Protein AF-A0A654IFF2-F1 (afdb_monomer)

pLDDT: mean 86.9, std 8.27, range [53.38, 98.0]

Solvent-accessible surface area (backbone atoms only — not comparable to full-atom values): 15149 Å² total; per-residue (Å²): 130,75,48,79,64,89,56,64,74,71,48,62,83,48,42,47,85,58,89,52,43,49,35,70,77,60,47,34,43,71,37,67,54,55,21,31,92,84,46,70,22,20,21,71,61,46,57,59,75,74,57,89,76,59,74,78,52,58,59,33,39,41,77,42,79,67,25,43,16,47,23,34,67,80,4,33,46,34,40,31,33,39,38,37,67,26,95,75,33,82,66,89,66,81,72,45,76,48,78,46,80,45,73,84,48,82,46,65,39,71,91,47,50,85,73,30,57,44,49,74,47,50,49,37,74,40,49,51,51,44,63,66,32,69,66,50,47,49,52,34,51,77,69,70,46,52,79,84,76,55,61,72,44,81,69,47,77,47,71,26,74,66,67,55,20,50,47,48,43,37,44,28,35,35,40,39,42,23,91,86,78,49,47,34,40,32,80,50,64,28,19,51,36,80,38,96,90,49,91,50,34,14,41,36,8,25,53,90,36,19,21,77,58,98,46,44,31,54,58,55,40,87,24,35,41,77,30,28,36,31,34,48,87,54,27,43,33,46,34,30,34,40,44,44,41,39,32,24,33,57,75,29,78,73,81,64,94,60,67,84,44,78,48,72,39,70,42,83,44,70,32,57,28,77,62,79,132

Mean predicted aligned error: 6.39 Å

Foldseek 3Di:
DADQAPDPPLCPVFFAPDPQECDQVCQQCDNVQFWPPPDHGNHDVVVVVPDDDDPVCVQFKDKHFQWWWDDLAQAKIKTKMWIATDPPHPPHDDIDIDMDMDHDHHHQDQPDNVQHQKDKAQEQVLVVVLCPDPVNVVVCVVVVHDLVPDAKDFWDWDDLPPDVLVSCQQRMWMQGHNPPPRGGDRPFIEGLDHDPVDPHRHQLGTPQSFHPPPATWHFGSVQKARWTWIAHPQKIKTKIKGWTKGFTGDIDSVSDDDGPDIDTRIDIYMYMYGHDD

Nearest PDB structures (foldseek):
  6bpz-assembly1_A  TM=3.422E-01  e=6.546E+00  Mus musculus
  4wrn-assembly1_B  TM=1.336E-01  e=4.112E+00  Escherichia coli O157:H7

InterPro domains:
  IPR019992 Mycoides cluster lipoprotein, LppA/p72 [TIGR03490] (1-274)

Sequence (277 aa):
MLLYADNMNSYKNIQETQKGAVNFDDLINKNTALFNNQFVGFGVGTKELLFNFNEEHKKLYNYKIVNAGFDDINGKLNLKVEITNSEDNKEKEPNITKEFSFEGFRKVNLENPNKNPFYVSLLPSDLKKIINDKGIQKNLKELHIDINKERELLEFGIDSSGIWGDQILKNLTISLTDNDHHIYDSKETLTFRKSKSNDYRFILGLKSNMSLYPFNTMINNNSIDNILLSIKDKKFTLEFELNIPVFATALSDLTSFTSYNTKILKLKIISTTPIEQ

Radius of gyration: 22.63 Å; Cα contacts (8 Å, |Δi|>4): 579; chains: 1; bounding box: 56×34×72 Å

Organism: NCBI:txid1179777

Secondary structure (DSSP, 8-state):
-----TTGGGGTTTB--STTB--HHHHHS--TTTB-TT---TTHHHHHHH----HHHHHHEEEEEEEEEEETTTTEEEEEEEEEE-TT--S-PPPEEEEEEEE------SS-GGGSSEEEE--HHHHHHHHTSHHHHHHHHHTT--TTT-SEEEEEEE-STTHHHHHHHHH-EEEEB-TTT--BB-SS-EESS--SS---EES--BGGGEE-SSS-EE--GGGEEEEEEEEETTEEEEEEEEEEEEEEE-SB-SSS--EEEEEEEEEEEEEEEE---

Structure (mmCIF, N/CA/C/O backbone):
data_AF-A0A654IFF2-F1
#
_entry.id   AF-A0A654IFF2-F1
#
loop_
_atom_site.group_PDB
_atom_site.id
_atom_site.type_symbol
_atom_site.label_atom_id
_atom_site.label_alt_id
_atom_site.label_comp_id
_atom_site.label_asym_id
_atom_site.label_entity_id
_atom_site.label_seq_id
_atom_site.pdbx_PDB_ins_code
_atom_site.Cartn_x
_atom_site.Cartn_y
_atom_site.Cartn_z
_atom_site.occupancy
_atom_site.B_iso_or_equiv
_atom_site.auth_seq_id
_atom_site.auth_comp_id
_atom_site.auth_asym_id
_atom_site.auth_atom_id
_atom_site.pdbx_PDB_model_num
ATOM 1 N N . MET A 1 1 ? 7.877 -4.076 -10.152 1.00 62.50 1 MET A N 1
ATOM 2 C CA . MET A 1 1 ? 8.035 -2.660 -10.540 1.00 62.50 1 MET A CA 1
ATOM 3 C C . MET A 1 1 ? 9.455 -2.442 -11.056 1.00 62.50 1 MET A C 1
ATOM 5 O O . MET A 1 1 ? 10.315 -3.216 -10.687 1.00 62.50 1 MET A O 1
ATOM 9 N N . LEU A 1 2 ? 9.722 -1.457 -11.912 1.00 59.16 2 LEU A N 1
ATOM 10 C CA . LEU A 1 2 ? 11.082 -0.997 -12.223 1.00 59.16 2 LEU A CA 1
ATOM 11 C C . LEU A 1 2 ? 11.132 0.472 -11.818 1.00 59.16 2 LEU A C 1
ATOM 13 O O . LEU A 1 2 ? 10.271 1.241 -12.245 1.00 59.16 2 LEU A O 1
ATOM 17 N N . LEU A 1 3 ? 12.086 0.852 -10.976 1.00 62.72 3 LEU A N 1
ATOM 18 C CA . LEU A 1 3 ? 12.255 2.244 -10.603 1.00 62.72 3 LEU A CA 1
ATOM 19 C C . LEU A 1 3 ? 13.192 2.889 -11.606 1.00 62.72 3 LEU A C 1
ATOM 21 O O . LEU A 1 3 ? 14.296 2.417 -11.863 1.00 62.72 3 LEU A O 1
ATOM 25 N N . TYR A 1 4 ? 12.708 3.973 -12.194 1.00 62.00 4 TYR A N 1
ATOM 26 C CA . TYR A 1 4 ? 13.466 4.830 -13.084 1.00 62.00 4 TYR A CA 1
ATOM 27 C C . TYR A 1 4 ? 14.744 5.297 -12.373 1.00 62.00 4 TYR A C 1
ATOM 29 O O . TYR A 1 4 ? 14.719 6.203 -11.546 1.00 62.00 4 TYR A O 1
ATOM 37 N N . ALA A 1 5 ? 15.868 4.640 -12.640 1.00 55.38 5 ALA A N 1
ATOM 38 C CA . ALA A 1 5 ? 17.098 4.861 -11.882 1.00 55.38 5 ALA A CA 1
ATOM 39 C C . ALA A 1 5 ? 17.979 5.979 -12.467 1.00 55.38 5 ALA A C 1
ATOM 41 O O . ALA A 1 5 ? 18.938 6.394 -11.822 1.00 55.38 5 ALA A O 1
ATOM 42 N N . ASP A 1 6 ? 17.654 6.502 -13.657 1.00 56.53 6 ASP A N 1
ATOM 43 C CA . ASP A 1 6 ? 18.585 7.348 -14.415 1.00 56.53 6 ASP A CA 1
ATOM 44 C C . ASP A 1 6 ? 18.626 8.823 -13.920 1.00 56.53 6 ASP A C 1
ATOM 46 O O . ASP A 1 6 ? 19.556 9.553 -14.256 1.00 56.53 6 ASP A O 1
ATOM 50 N N . ASN A 1 7 ? 17.677 9.288 -13.086 1.00 67.94 7 ASN A N 1
ATOM 51 C CA . ASN A 1 7 ? 17.787 10.573 -12.361 1.00 67.94 7 ASN A CA 1
ATOM 52 C C . ASN A 1 7 ? 17.055 10.547 -11.006 1.00 67.94 7 ASN A C 1
ATOM 54 O O . ASN A 1 7 ? 15.945 11.049 -10.881 1.00 67.94 7 ASN A O 1
ATOM 58 N N . MET A 1 8 ? 17.682 10.014 -9.957 1.00 69.56 8 MET A N 1
ATOM 59 C CA . MET A 1 8 ? 17.051 9.909 -8.626 1.00 69.56 8 MET A CA 1
ATOM 60 C C . MET A 1 8 ? 16.659 11.266 -8.014 1.00 69.56 8 MET A C 1
ATOM 62 O O . MET A 1 8 ? 15.739 11.349 -7.199 1.00 69.56 8 MET A O 1
ATOM 66 N N . ASN A 1 9 ? 17.322 12.357 -8.414 1.00 77.44 9 ASN A N 1
ATOM 67 C CA . ASN A 1 9 ? 17.023 13.685 -7.881 1.00 77.44 9 ASN A CA 1
ATOM 68 C C . ASN A 1 9 ? 15.631 14.189 -8.283 1.00 77.44 9 ASN A C 1
ATOM 70 O O . ASN A 1 9 ? 15.070 15.000 -7.545 1.00 77.44 9 ASN A O 1
ATOM 74 N N . SER A 1 10 ? 15.051 13.709 -9.392 1.00 76.50 10 SER A N 1
ATOM 75 C CA . SER A 1 10 ? 13.703 14.125 -9.805 1.00 76.50 10 SER A CA 1
ATOM 76 C C . SER A 1 10 ? 12.621 13.663 -8.826 1.00 76.50 10 SER A C 1
ATOM 78 O O . SER A 1 10 ? 11.594 14.327 -8.697 1.00 76.50 10 SER A O 1
ATOM 80 N N . TYR A 1 11 ? 12.862 12.582 -8.076 1.00 79.75 11 TYR A N 1
ATOM 81 C CA . TYR A 1 11 ? 11.875 12.014 -7.155 1.00 79.75 11 TYR A CA 1
ATOM 82 C C . TYR A 1 11 ? 11.869 12.646 -5.771 1.00 79.75 11 TYR A C 1
ATOM 84 O O . TYR A 1 11 ? 10.869 12.554 -5.062 1.00 79.75 11 TYR A O 1
ATOM 92 N N . LYS A 1 12 ? 12.934 13.354 -5.381 1.00 84.12 12 LYS A N 1
ATOM 93 C CA . LYS A 1 12 ? 13.052 13.946 -4.037 1.00 84.12 12 LYS A CA 1
ATOM 94 C C . LYS A 1 12 ? 11.853 14.816 -3.659 1.00 84.12 12 LYS A C 1
ATOM 96 O O . LYS A 1 12 ? 11.422 14.803 -2.511 1.00 84.12 12 LYS A O 1
ATOM 101 N N . ASN A 1 13 ? 11.279 15.519 -4.634 1.00 84.81 13 ASN A N 1
ATOM 102 C CA . ASN A 1 13 ? 10.149 16.417 -4.415 1.00 84.81 13 ASN A CA 1
ATOM 103 C C . ASN A 1 13 ? 8.808 15.702 -4.216 1.00 84.81 13 ASN A C 1
ATOM 105 O O . ASN A 1 13 ? 7.870 16.345 -3.746 1.00 84.81 13 ASN A O 1
ATOM 109 N N . ILE A 1 14 ? 8.699 14.416 -4.551 1.00 85.62 14 ILE A N 1
ATOM 110 C CA . ILE A 1 14 ? 7.471 13.623 -4.387 1.00 85.62 14 ILE A CA 1
ATOM 111 C C . ILE A 1 14 ? 7.577 12.585 -3.265 1.00 85.62 14 ILE A C 1
ATOM 113 O O . ILE A 1 14 ? 6.570 11.981 -2.910 1.00 85.62 14 ILE A O 1
ATOM 117 N N . GLN A 1 15 ? 8.764 12.381 -2.690 1.00 87.94 15 GLN A N 1
ATOM 118 C CA . GLN A 1 15 ? 8.948 11.495 -1.541 1.00 87.94 15 GLN A CA 1
ATOM 119 C C . GLN A 1 15 ? 8.394 12.113 -0.257 1.00 87.94 15 GLN A C 1
ATOM 121 O O . GLN A 1 15 ? 8.403 13.335 -0.069 1.00 87.94 15 GLN A O 1
ATOM 126 N N . GLU A 1 16 ? 7.950 11.246 0.647 1.00 87.25 16 GLU A N 1
ATOM 127 C CA . GLU A 1 16 ? 7.668 11.620 2.023 1.00 87.25 16 GLU A CA 1
ATOM 128 C C . GLU A 1 16 ? 8.980 11.975 2.740 1.00 87.25 16 GLU A C 1
ATOM 130 O O . GLU A 1 16 ? 10.012 11.320 2.586 1.00 87.25 16 GLU A O 1
ATOM 135 N N . THR A 1 17 ? 8.937 13.050 3.520 1.00 83.12 17 THR A N 1
ATOM 136 C CA . THR A 1 17 ? 10.108 13.600 4.222 1.00 83.12 17 THR A CA 1
ATOM 137 C C . THR A 1 17 ? 10.294 12.989 5.607 1.00 83.12 17 THR A C 1
ATOM 139 O O . THR A 1 17 ? 11.363 13.093 6.214 1.00 83.12 17 THR A O 1
ATOM 142 N N . GLN A 1 18 ? 9.252 12.348 6.136 1.00 82.75 18 GLN A N 1
ATOM 143 C CA . GLN A 1 18 ? 9.298 11.718 7.442 1.00 82.75 18 GLN A CA 1
ATOM 144 C C . GLN A 1 18 ? 10.213 10.486 7.437 1.00 82.75 18 GLN A C 1
ATOM 146 O O . GLN A 1 18 ? 10.055 9.560 6.645 1.00 82.75 18 GLN A O 1
ATOM 151 N N . LYS A 1 19 ? 11.129 10.429 8.413 1.00 83.62 19 LYS A N 1
ATOM 152 C CA . LYS A 1 19 ? 11.976 9.252 8.655 1.00 83.62 19 LYS A CA 1
ATOM 153 C C . LYS A 1 19 ? 11.118 8.001 8.888 1.00 83.62 19 LYS A C 1
ATOM 155 O O . LYS A 1 19 ? 10.177 8.067 9.689 1.00 83.62 19 LYS A O 1
ATOM 160 N N . GLY A 1 20 ? 11.507 6.894 8.251 1.00 84.62 20 GLY A N 1
ATOM 161 C CA . GLY A 1 20 ? 10.844 5.587 8.336 1.00 84.62 20 GLY A CA 1
ATOM 162 C C . GLY A 1 20 ? 9.926 5.261 7.152 1.00 84.62 20 GLY A C 1
ATOM 163 O O . GLY A 1 20 ? 9.379 4.163 7.116 1.00 84.62 20 GLY A O 1
ATOM 164 N N . ALA A 1 21 ? 9.766 6.183 6.197 1.00 88.62 21 ALA A N 1
ATOM 165 C CA . ALA A 1 21 ? 9.048 5.950 4.946 1.00 88.62 21 ALA A CA 1
ATOM 166 C C . ALA A 1 21 ? 9.773 4.919 4.076 1.00 88.62 21 ALA A C 1
ATOM 168 O O . ALA A 1 21 ? 10.975 5.058 3.882 1.00 88.62 21 ALA A O 1
ATOM 169 N N . VAL A 1 22 ? 9.052 3.955 3.504 1.00 87.62 22 VAL A N 1
ATOM 170 C CA . VAL A 1 22 ? 9.549 3.141 2.384 1.00 87.62 22 VAL A CA 1
ATOM 171 C C . VAL A 1 22 ? 9.405 3.958 1.097 1.00 87.62 22 VAL A C 1
ATOM 173 O O . VAL A 1 22 ? 8.297 4.114 0.583 1.00 87.62 22 VAL A O 1
ATOM 176 N N . ASN A 1 23 ? 10.506 4.520 0.599 1.00 84.69 23 ASN A N 1
ATO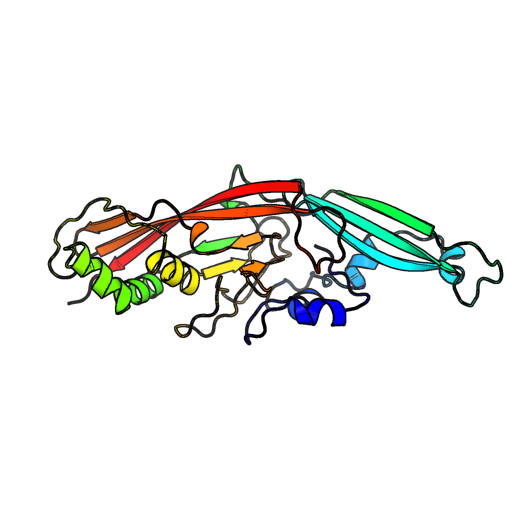M 177 C CA . ASN A 1 23 ? 10.524 5.431 -0.555 1.00 84.69 23 ASN A CA 1
ATOM 178 C C . ASN A 1 23 ? 11.317 4.857 -1.754 1.00 84.69 23 ASN A C 1
ATOM 180 O O . ASN A 1 23 ? 11.618 3.665 -1.785 1.00 84.69 23 ASN A O 1
ATOM 184 N N . PHE A 1 24 ? 11.644 5.671 -2.768 1.00 82.00 24 PHE A N 1
ATOM 185 C CA . PHE A 1 24 ? 12.401 5.183 -3.929 1.00 82.00 24 PHE A CA 1
ATOM 186 C C . PHE A 1 24 ? 13.792 4.674 -3.531 1.00 82.00 24 PHE A C 1
ATOM 188 O O . PHE A 1 24 ? 14.210 3.631 -4.032 1.00 82.00 24 PHE A O 1
ATOM 195 N N . ASP A 1 25 ? 14.484 5.349 -2.610 1.00 80.06 25 ASP A N 1
ATOM 196 C CA . ASP A 1 25 ? 15.829 4.956 -2.165 1.00 80.06 25 ASP A CA 1
ATOM 197 C C . ASP A 1 25 ? 15.826 3.554 -1.525 1.00 80.06 25 ASP A C 1
ATOM 199 O O . ASP A 1 25 ? 16.726 2.745 -1.770 1.00 80.06 25 ASP A O 1
ATOM 203 N N . ASP A 1 26 ? 14.770 3.236 -0.770 1.00 80.88 26 ASP A N 1
ATOM 204 C CA . ASP A 1 26 ? 14.559 1.919 -0.157 1.00 80.88 26 ASP A CA 1
ATOM 205 C C . ASP A 1 26 ? 14.265 0.797 -1.156 1.00 80.88 26 ASP A C 1
ATOM 207 O O . ASP A 1 26 ? 14.450 -0.376 -0.828 1.00 80.88 26 ASP A O 1
ATOM 211 N N . LEU A 1 27 ? 13.765 1.142 -2.340 1.00 81.38 27 LEU A N 1
ATOM 212 C CA . LEU A 1 27 ? 13.256 0.204 -3.337 1.00 81.38 27 LEU A CA 1
ATOM 213 C C . LEU A 1 27 ? 14.235 0.002 -4.511 1.00 81.38 27 LEU A C 1
ATOM 215 O O . LEU A 1 27 ? 14.213 -1.042 -5.167 1.00 81.38 27 LEU A O 1
ATOM 219 N N . ILE A 1 28 ? 15.103 0.983 -4.789 1.00 78.38 28 ILE A N 1
ATOM 220 C CA . ILE A 1 28 ? 16.102 0.918 -5.870 1.00 78.38 28 ILE A CA 1
ATOM 221 C C . ILE A 1 28 ? 17.157 -0.154 -5.580 1.00 78.38 28 ILE A C 1
ATOM 223 O O . ILE A 1 28 ? 17.541 -0.903 -6.482 1.00 78.38 28 ILE A O 1
AT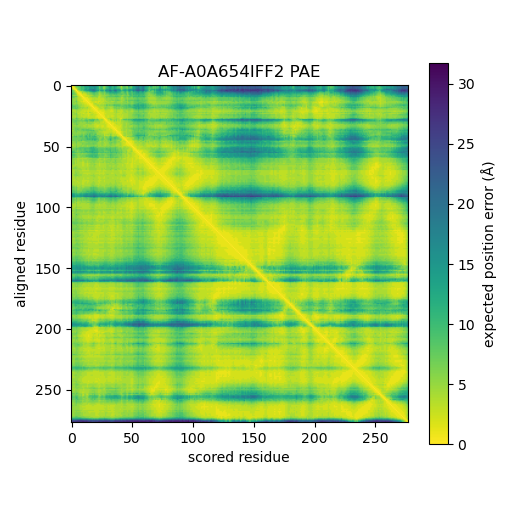OM 227 N N . ASN A 1 29 ? 17.612 -0.233 -4.328 1.00 72.44 29 ASN A N 1
ATOM 228 C CA . ASN A 1 29 ? 18.694 -1.118 -3.908 1.00 72.44 29 ASN A CA 1
ATOM 229 C C . ASN A 1 29 ? 18.173 -2.430 -3.308 1.00 72.44 29 ASN A C 1
ATOM 231 O O . ASN A 1 29 ? 16.993 -2.584 -2.989 1.00 72.44 29 ASN A O 1
ATOM 235 N N . LYS A 1 30 ? 19.082 -3.391 -3.115 1.00 77.06 30 LYS A N 1
ATOM 236 C CA . LYS A 1 30 ? 18.788 -4.655 -2.435 1.00 77.06 30 LYS A CA 1
ATOM 237 C C . LYS A 1 30 ? 18.474 -4.407 -0.955 1.00 77.06 30 LYS A C 1
ATOM 239 O O . LYS A 1 30 ? 19.372 -4.359 -0.119 1.00 77.06 30 LYS A O 1
ATOM 244 N N . ASN A 1 31 ? 17.193 -4.245 -0.639 1.00 80.88 31 ASN A N 1
ATOM 245 C CA . ASN A 1 31 ? 16.716 -4.007 0.718 1.00 80.88 31 ASN A CA 1
ATOM 246 C C . ASN A 1 31 ? 16.303 -5.320 1.393 1.00 80.88 31 ASN A C 1
ATOM 248 O O . ASN A 1 31 ? 15.158 -5.754 1.293 1.00 80.88 31 ASN A O 1
ATOM 252 N N . THR A 1 32 ? 17.237 -5.953 2.104 1.00 83.56 32 THR A N 1
ATOM 253 C CA . THR A 1 32 ? 17.020 -7.263 2.749 1.00 83.56 32 THR A CA 1
ATOM 254 C C . THR A 1 32 ? 16.070 -7.231 3.952 1.00 83.56 32 THR A C 1
ATOM 256 O O . THR A 1 32 ? 15.835 -8.268 4.572 1.00 83.56 32 THR A O 1
ATOM 259 N N . ALA A 1 33 ? 15.578 -6.049 4.338 1.00 85.25 33 ALA A N 1
ATOM 260 C CA . ALA A 1 33 ? 14.522 -5.907 5.338 1.00 85.25 33 ALA A CA 1
ATOM 261 C C . ALA A 1 33 ? 13.118 -6.050 4.720 1.00 85.25 33 ALA A C 1
ATOM 263 O O . ALA A 1 33 ? 12.179 -6.477 5.393 1.00 85.25 33 ALA A O 1
ATOM 264 N N . LEU A 1 34 ? 12.977 -5.719 3.431 1.00 83.38 34 LEU A N 1
ATOM 265 C CA . LEU A 1 34 ? 11.713 -5.767 2.686 1.00 83.38 34 LEU A CA 1
ATOM 266 C C . LEU A 1 34 ? 11.631 -6.955 1.719 1.00 83.38 34 LEU A C 1
ATOM 268 O O . LEU A 1 34 ? 10.536 -7.426 1.415 1.00 83.38 34 LEU A O 1
ATOM 272 N N . PHE A 1 35 ? 12.780 -7.429 1.239 1.00 85.12 35 PHE A N 1
ATOM 273 C CA . PHE A 1 35 ? 12.884 -8.458 0.214 1.00 85.12 35 PHE A CA 1
ATOM 274 C C . PHE A 1 35 ? 13.823 -9.582 0.635 1.00 85.12 35 PHE A C 1
ATOM 276 O O . PHE A 1 35 ? 14.748 -9.390 1.431 1.00 85.12 35 PHE A O 1
ATOM 283 N N . ASN A 1 36 ? 13.628 -10.747 0.026 1.00 84.12 36 ASN A N 1
ATOM 284 C CA . ASN A 1 36 ? 14.536 -11.866 0.202 1.00 84.12 36 ASN A CA 1
ATOM 285 C C . ASN A 1 36 ? 15.920 -11.593 -0.439 1.00 84.12 36 ASN A C 1
ATOM 287 O O . ASN A 1 36 ? 16.149 -10.617 -1.159 1.00 84.12 36 ASN A O 1
ATOM 291 N N . ASN A 1 37 ? 16.868 -12.510 -0.234 1.00 83.19 37 ASN A N 1
ATOM 292 C CA . ASN A 1 37 ? 18.223 -12.378 -0.780 1.00 83.19 37 ASN A CA 1
ATOM 293 C C . ASN A 1 37 ? 18.324 -12.566 -2.307 1.00 83.19 37 ASN A C 1
ATOM 295 O O . ASN A 1 37 ? 19.388 -12.287 -2.864 1.00 83.19 37 ASN A O 1
ATOM 299 N N . GLN A 1 38 ? 17.276 -13.047 -2.975 1.00 79.94 38 GLN A N 1
ATOM 300 C CA . GLN A 1 38 ? 17.230 -13.227 -4.430 1.00 79.94 38 GLN A CA 1
ATOM 301 C C . GLN A 1 38 ? 16.767 -11.958 -5.156 1.00 79.94 38 GLN A C 1
ATOM 303 O O . GLN A 1 38 ? 16.984 -11.832 -6.358 1.00 79.94 38 GLN A O 1
ATOM 308 N N . PHE A 1 39 ? 16.174 -10.999 -4.442 1.00 80.00 39 PHE A N 1
ATOM 309 C CA . PHE A 1 39 ? 15.804 -9.714 -5.016 1.00 80.00 39 PHE A CA 1
ATOM 310 C C . PHE A 1 39 ? 17.041 -8.930 -5.476 1.00 80.00 39 PHE A C 1
ATOM 312 O O . PHE A 1 39 ? 17.978 -8.692 -4.708 1.00 80.00 39 PHE A O 1
ATOM 319 N N . VAL A 1 40 ? 17.027 -8.519 -6.746 1.00 76.06 40 VAL A N 1
ATOM 320 C CA . VAL A 1 40 ? 18.141 -7.825 -7.416 1.00 76.06 40 VAL A CA 1
ATOM 321 C C . VAL A 1 40 ? 18.038 -6.294 -7.364 1.00 76.06 40 VAL A C 1
ATOM 323 O O . VAL A 1 40 ? 18.941 -5.612 -7.841 1.00 76.06 40 VAL A O 1
ATOM 326 N N . GLY A 1 41 ? 16.983 -5.740 -6.752 1.00 75.94 41 GLY A N 1
ATOM 327 C CA . GLY A 1 41 ? 16.735 -4.293 -6.712 1.00 75.94 41 GLY A CA 1
ATOM 328 C C . GLY A 1 41 ? 15.997 -3.784 -7.952 1.00 75.94 41 GLY A C 1
ATOM 329 O O . GLY A 1 41 ? 16.195 -4.292 -9.055 1.00 75.94 41 GLY A O 1
ATOM 330 N N . PHE A 1 42 ? 15.168 -2.747 -7.804 1.00 74.00 42 PHE A N 1
ATOM 331 C CA . PHE A 1 42 ? 14.411 -2.165 -8.923 1.00 74.00 42 PHE A CA 1
ATOM 332 C C . PHE A 1 42 ? 15.219 -1.183 -9.798 1.00 74.00 42 PHE A C 1
ATOM 334 O O . PHE A 1 42 ? 14.625 -0.499 -10.626 1.00 74.00 42 PHE A O 1
ATOM 341 N N . GLY A 1 43 ? 16.545 -1.103 -9.620 1.00 73.12 43 GLY A N 1
ATOM 342 C CA . GLY A 1 43 ? 17.460 -0.246 -10.386 1.00 73.12 43 GLY A CA 1
ATOM 343 C C . GLY A 1 43 ? 18.108 -0.920 -11.608 1.00 73.12 43 GLY A C 1
ATOM 344 O O . GLY A 1 43 ? 17.447 -1.610 -12.384 1.00 73.12 43 GLY A O 1
ATOM 345 N N . VAL A 1 44 ? 19.423 -0.719 -11.782 1.00 70.00 44 VAL A N 1
ATOM 346 C CA . VAL A 1 44 ? 20.196 -1.160 -12.968 1.00 70.00 44 VAL A CA 1
ATOM 347 C C . VAL A 1 44 ? 20.067 -2.665 -13.229 1.00 70.00 44 VAL A C 1
ATOM 349 O O . VAL A 1 44 ? 19.839 -3.064 -14.366 1.00 70.00 44 VAL A O 1
ATOM 352 N N . GLY A 1 45 ? 20.109 -3.493 -12.180 1.00 68.69 45 GLY A N 1
ATOM 353 C CA . GLY A 1 45 ? 20.008 -4.948 -12.324 1.00 68.69 45 GLY A CA 1
ATOM 354 C C . GLY A 1 45 ? 18.694 -5.414 -12.959 1.00 68.69 45 GLY A C 1
ATOM 355 O O . GLY A 1 45 ? 18.708 -6.298 -13.805 1.00 68.69 45 GLY A O 1
ATOM 356 N N . THR A 1 46 ? 17.557 -4.791 -12.626 1.00 74.12 46 THR A N 1
ATOM 357 C CA . THR A 1 46 ? 16.276 -5.135 -13.274 1.00 74.12 46 THR A CA 1
ATOM 358 C C . THR A 1 46 ? 16.198 -4.578 -14.701 1.00 74.12 46 THR A C 1
ATOM 360 O O . THR A 1 46 ? 15.621 -5.227 -15.568 1.00 74.12 46 THR A O 1
ATOM 363 N N . LYS A 1 47 ? 16.806 -3.414 -14.983 1.00 77.25 47 LYS A N 1
ATOM 364 C CA . LYS A 1 47 ? 16.864 -2.828 -16.340 1.00 77.25 47 LYS A CA 1
ATOM 365 C C . LYS A 1 47 ? 17.565 -3.767 -17.330 1.00 77.25 47 LYS A C 1
ATOM 367 O O . LYS A 1 47 ? 17.074 -3.938 -18.442 1.00 77.25 47 LYS A O 1
ATOM 372 N N . GLU A 1 48 ? 18.656 -4.409 -16.917 1.00 76.50 48 GLU A N 1
ATOM 373 C CA . GLU A 1 48 ? 19.408 -5.354 -17.758 1.00 76.50 48 GLU A CA 1
ATOM 374 C C . GLU A 1 48 ? 18.630 -6.639 -18.084 1.00 76.50 48 GLU A C 1
ATOM 376 O O . GLU A 1 48 ? 18.858 -7.234 -19.130 1.00 76.50 48 GLU A O 1
ATOM 381 N N . LEU A 1 49 ? 17.666 -7.040 -17.247 1.00 80.19 49 LEU A N 1
ATOM 382 C CA . LEU A 1 49 ? 16.834 -8.226 -17.494 1.00 80.19 49 LEU A CA 1
ATOM 383 C C . LEU A 1 49 ? 15.752 -8.008 -18.563 1.00 80.19 49 LEU A C 1
ATOM 385 O O . LEU A 1 49 ? 15.168 -8.977 -19.044 1.00 80.19 49 LEU A O 1
ATOM 389 N N . LEU A 1 50 ? 15.445 -6.756 -18.916 1.00 84.00 50 LEU A N 1
ATOM 390 C CA . LEU A 1 50 ? 14.337 -6.424 -19.819 1.00 84.00 50 LEU A CA 1
ATOM 391 C C . LEU A 1 50 ? 14.750 -6.333 -21.289 1.00 84.00 50 LEU A C 1
ATOM 393 O O . LEU A 1 50 ? 13.898 -6.438 -22.169 1.00 84.00 50 LEU A O 1
ATOM 397 N N . PHE A 1 51 ? 16.033 -6.122 -21.576 1.00 85.25 51 PHE A N 1
ATOM 398 C CA . PHE A 1 51 ? 16.497 -5.823 -22.926 1.00 85.25 51 PHE A CA 1
ATOM 399 C C . PHE A 1 51 ? 17.664 -6.723 -23.323 1.00 85.25 51 PHE A C 1
ATOM 401 O O . PHE A 1 51 ? 18.687 -6.763 -22.647 1.00 85.25 51 PHE A O 1
ATOM 408 N N . ASN A 1 52 ? 17.534 -7.377 -24.478 1.00 84.69 52 ASN A N 1
ATOM 409 C CA . ASN A 1 52 ? 18.645 -8.046 -25.147 1.00 84.69 52 ASN A CA 1
ATOM 410 C C . ASN A 1 52 ? 19.211 -7.117 -26.222 1.00 84.69 52 ASN A C 1
ATOM 412 O O . ASN A 1 52 ? 18.459 -6.578 -27.037 1.00 84.69 52 ASN A O 1
ATOM 416 N N . PHE A 1 53 ? 20.532 -6.957 -26.244 1.00 82.31 53 PHE A N 1
ATOM 417 C CA . PHE A 1 53 ? 21.219 -6.085 -27.192 1.00 82.31 53 PHE A CA 1
ATOM 418 C C . PHE A 1 53 ? 22.106 -6.892 -28.135 1.00 82.31 53 PHE A C 1
ATOM 420 O O . PHE A 1 53 ? 22.694 -7.899 -27.747 1.00 82.31 53 PHE A O 1
ATOM 427 N N . ASN A 1 54 ? 22.240 -6.413 -29.373 1.00 88.38 54 ASN A N 1
ATOM 428 C CA . ASN A 1 54 ? 23.371 -6.800 -30.205 1.00 88.38 54 ASN A CA 1
ATOM 429 C C . ASN A 1 54 ? 24.625 -6.109 -29.641 1.00 88.38 54 ASN A C 1
ATOM 431 O O . ASN A 1 54 ? 24.658 -4.881 -29.539 1.00 88.38 54 ASN A O 1
ATOM 435 N N . GLU A 1 55 ? 25.639 -6.892 -29.273 1.00 85.25 55 GLU A N 1
ATOM 436 C CA . GLU A 1 55 ? 26.871 -6.396 -28.646 1.00 85.25 55 GLU A CA 1
ATOM 437 C C . GLU A 1 55 ? 27.638 -5.388 -29.518 1.00 85.25 55 GLU A C 1
ATOM 439 O O . GLU A 1 55 ? 28.275 -4.481 -28.982 1.00 85.25 55 GLU A O 1
ATOM 444 N N . GLU A 1 56 ? 27.537 -5.472 -30.849 1.00 86.56 56 GLU A N 1
ATOM 445 C CA . GLU A 1 56 ? 28.145 -4.480 -31.747 1.00 86.56 56 GLU A CA 1
ATOM 446 C C . GLU A 1 56 ? 27.459 -3.112 -31.618 1.00 86.56 56 GLU A C 1
ATOM 448 O O . GLU A 1 56 ? 28.121 -2.077 -31.546 1.00 86.56 56 GLU A O 1
ATOM 453 N N . HIS A 1 57 ? 26.130 -3.099 -31.495 1.00 87.62 57 HIS A N 1
ATOM 454 C CA . HIS A 1 57 ? 25.343 -1.871 -31.348 1.00 87.62 57 HIS A CA 1
ATOM 455 C C . HIS A 1 57 ? 25.440 -1.266 -29.946 1.00 87.62 57 HIS A C 1
ATOM 457 O O . HIS A 1 57 ? 25.285 -0.057 -29.789 1.00 87.62 57 HIS A O 1
ATOM 463 N N . LYS A 1 58 ? 25.743 -2.075 -28.927 1.00 85.12 58 LYS A N 1
ATOM 464 C CA . LYS A 1 58 ? 25.892 -1.615 -27.539 1.00 85.12 58 LYS A CA 1
ATOM 465 C C . LYS A 1 58 ? 27.013 -0.584 -27.367 1.00 85.12 58 LYS A C 1
ATOM 467 O O . LYS A 1 58 ? 26.952 0.231 -26.455 1.00 85.12 58 LYS A O 1
ATOM 472 N N . LYS A 1 59 ? 28.022 -0.608 -28.245 1.00 87.75 59 LYS A N 1
ATOM 473 C CA . LYS A 1 59 ? 29.098 0.397 -28.274 1.00 87.75 59 LYS A CA 1
ATOM 474 C C . LYS A 1 59 ? 28.690 1.681 -28.990 1.00 87.75 59 LYS A C 1
ATOM 476 O O . LYS A 1 59 ? 29.210 2.741 -28.671 1.00 87.75 59 LYS A O 1
ATOM 481 N N . LEU A 1 60 ? 27.769 1.593 -29.947 1.00 91.56 60 LEU A N 1
ATOM 482 C CA . LEU A 1 60 ? 27.377 2.707 -30.813 1.00 91.56 60 LEU A CA 1
ATOM 483 C C . LEU A 1 60 ? 26.208 3.526 -30.249 1.00 91.56 60 LEU A C 1
ATOM 485 O O . LEU A 1 60 ? 26.049 4.695 -30.593 1.00 91.56 60 LEU A O 1
ATOM 489 N N . TYR A 1 61 ? 25.395 2.944 -29.368 1.00 91.81 61 TYR A N 1
ATOM 490 C CA . TYR A 1 61 ? 24.188 3.601 -28.876 1.00 91.81 61 TYR A CA 1
ATOM 491 C C . TYR A 1 61 ? 24.077 3.567 -27.359 1.00 91.81 61 TYR A C 1
ATOM 493 O O . TYR A 1 61 ? 24.288 2.542 -26.712 1.00 91.81 61 TYR A O 1
ATOM 501 N N . ASN A 1 62 ? 23.658 4.701 -26.807 1.00 89.44 62 ASN A N 1
ATOM 502 C CA . ASN A 1 62 ? 23.206 4.826 -25.434 1.00 89.44 62 ASN A CA 1
ATOM 503 C C . ASN A 1 62 ? 21.687 4.659 -25.379 1.00 89.44 62 ASN A C 1
ATOM 505 O O . ASN A 1 62 ? 20.974 5.037 -26.310 1.00 89.44 62 ASN A O 1
ATOM 509 N N . TYR A 1 63 ? 21.179 4.139 -24.262 1.00 87.69 63 TYR A N 1
ATOM 510 C CA . TYR A 1 63 ? 19.742 4.062 -24.029 1.00 87.69 63 TYR A CA 1
ATOM 511 C C . TYR A 1 63 ? 19.367 4.488 -22.611 1.00 87.69 63 TYR A C 1
ATOM 513 O O . TYR A 1 63 ? 20.017 4.143 -21.615 1.00 87.69 63 TYR A O 1
ATOM 521 N N . LYS A 1 64 ? 18.267 5.228 -22.525 1.00 86.38 64 LYS A N 1
ATOM 522 C CA . LYS A 1 64 ? 17.744 5.790 -21.286 1.00 86.38 64 LYS A CA 1
ATOM 523 C C . LYS A 1 64 ? 16.250 5.533 -21.212 1.00 86.38 64 LYS A C 1
ATOM 525 O O . LYS A 1 64 ? 15.519 5.824 -22.155 1.00 86.38 64 LYS A O 1
ATOM 530 N N . ILE A 1 65 ? 15.781 5.003 -20.088 1.00 86.25 65 ILE A N 1
ATOM 531 C CA . ILE A 1 65 ? 14.337 4.959 -19.840 1.00 86.25 65 ILE A CA 1
ATOM 532 C C . ILE A 1 65 ? 13.925 6.400 -19.550 1.00 86.25 65 ILE A C 1
ATOM 534 O O . ILE A 1 65 ? 14.549 7.032 -18.706 1.00 86.25 65 ILE A O 1
ATOM 538 N N . VAL A 1 66 ? 12.929 6.927 -20.262 1.00 86.31 66 VAL A N 1
ATOM 539 C CA . VAL A 1 66 ? 12.422 8.306 -20.110 1.00 86.31 66 VAL A CA 1
ATOM 540 C C . VAL A 1 66 ? 11.023 8.353 -19.494 1.00 86.31 66 VAL A C 1
ATOM 542 O O . VAL A 1 66 ? 10.698 9.316 -18.806 1.00 86.31 66 VAL A O 1
ATOM 545 N N . ASN A 1 67 ? 10.224 7.292 -19.646 1.00 87.94 67 ASN A N 1
ATOM 546 C CA . ASN A 1 67 ? 8.940 7.144 -18.960 1.00 87.94 67 ASN A CA 1
ATOM 547 C C . ASN A 1 67 ? 8.662 5.676 -18.614 1.00 87.94 67 ASN A C 1
ATOM 549 O O . ASN A 1 67 ? 9.117 4.768 -19.314 1.00 87.94 67 ASN A O 1
ATOM 553 N N . ALA A 1 68 ? 7.868 5.459 -17.569 1.00 87.50 68 ALA A N 1
ATOM 554 C CA . ALA A 1 68 ? 7.352 4.156 -17.173 1.00 87.50 68 ALA A CA 1
ATOM 555 C C . ALA A 1 68 ? 5.842 4.235 -16.909 1.00 87.50 68 ALA A C 1
ATOM 557 O O . ALA A 1 68 ? 5.328 5.261 -16.465 1.00 87.50 68 ALA A O 1
ATOM 558 N N . GLY A 1 69 ? 5.132 3.151 -17.202 1.00 88.94 69 GLY A N 1
ATOM 559 C CA . GLY A 1 69 ? 3.719 2.970 -16.887 1.00 88.94 69 GLY A CA 1
ATOM 560 C C . GLY A 1 69 ? 3.520 1.605 -16.244 1.00 88.94 69 GLY A C 1
ATOM 561 O O . GLY A 1 69 ? 4.000 0.600 -16.774 1.00 88.94 69 GLY A O 1
ATOM 562 N N . PHE A 1 70 ? 2.835 1.567 -15.106 1.00 88.06 70 PHE A N 1
ATOM 563 C CA . PHE A 1 70 ? 2.601 0.345 -14.341 1.00 88.06 70 PHE A CA 1
ATOM 564 C C . PHE A 1 70 ? 1.145 -0.060 -14.470 1.00 88.06 70 PHE A C 1
ATOM 566 O O . PHE A 1 70 ? 0.264 0.772 -14.281 1.00 88.06 70 PHE A O 1
ATOM 573 N N . ASP A 1 71 ? 0.891 -1.322 -14.780 1.00 91.94 71 ASP A N 1
ATOM 574 C CA . ASP A 1 71 ? -0.443 -1.906 -14.782 1.00 91.94 71 ASP A CA 1
ATOM 575 C C . ASP A 1 71 ? -0.463 -3.075 -13.800 1.00 91.94 71 ASP A C 1
ATOM 577 O O . ASP A 1 71 ? -0.293 -4.236 -14.178 1.00 91.94 71 ASP A O 1
ATOM 581 N N . ASP A 1 72 ? -0.659 -2.756 -12.521 1.00 91.06 72 ASP A N 1
ATOM 582 C CA . ASP A 1 72 ? -0.722 -3.752 -11.447 1.00 91.06 72 ASP A CA 1
ATOM 583 C C . ASP A 1 72 ? -2.048 -4.531 -11.461 1.00 91.06 72 ASP A C 1
ATOM 585 O O . ASP A 1 72 ? -2.203 -5.520 -10.744 1.00 91.06 72 ASP A O 1
ATOM 589 N N . ILE A 1 73 ? -3.009 -4.122 -12.297 1.00 93.12 73 ILE A N 1
ATOM 590 C CA . ILE A 1 73 ? -4.268 -4.840 -12.524 1.00 93.12 73 ILE A CA 1
ATOM 591 C C . ILE A 1 73 ? -4.020 -6.033 -13.452 1.00 93.12 73 ILE A C 1
ATOM 593 O O . ILE A 1 73 ? -4.493 -7.140 -13.187 1.00 93.12 73 ILE A O 1
ATOM 597 N N . ASN A 1 74 ? -3.261 -5.823 -14.529 1.00 93.44 74 ASN A N 1
ATOM 598 C CA . ASN A 1 74 ? -3.012 -6.842 -15.548 1.00 93.44 74 ASN A CA 1
ATOM 599 C C . ASN A 1 74 ? -1.609 -7.461 -15.477 1.00 93.44 74 ASN A C 1
ATOM 601 O O . ASN A 1 74 ? -1.353 -8.441 -16.176 1.00 93.44 74 ASN A O 1
ATOM 605 N N . GLY A 1 75 ? -0.718 -6.938 -14.632 1.00 91.25 75 GLY A N 1
ATOM 606 C CA . GLY A 1 75 ? 0.653 -7.425 -14.485 1.00 91.25 75 GLY A CA 1
ATOM 607 C C . GLY A 1 75 ? 1.551 -7.001 -15.645 1.00 91.25 75 GLY A C 1
ATOM 608 O O . GLY A 1 75 ? 2.315 -7.825 -16.160 1.00 91.25 75 GLY A O 1
ATOM 609 N N . LYS A 1 76 ? 1.442 -5.737 -16.083 1.00 92.69 76 LYS A N 1
ATOM 610 C CA . LYS A 1 76 ? 2.245 -5.192 -17.189 1.00 92.69 76 LYS A CA 1
ATOM 611 C C . LYS A 1 76 ? 3.139 -4.033 -16.759 1.00 92.69 76 LYS A C 1
ATOM 613 O O . LYS A 1 76 ? 2.761 -3.202 -15.933 1.00 92.69 76 LYS A O 1
ATOM 618 N N . LEU A 1 77 ? 4.308 -3.954 -17.387 1.00 90.62 77 LEU A N 1
ATOM 619 C CA . LEU A 1 77 ? 5.234 -2.829 -17.311 1.00 90.62 77 LEU A CA 1
ATOM 620 C C . LEU A 1 77 ? 5.408 -2.247 -18.713 1.00 90.62 77 LEU A C 1
ATOM 622 O O . LEU A 1 77 ? 5.840 -2.944 -19.626 1.00 90.62 77 LEU A O 1
ATOM 626 N N . ASN A 1 78 ? 5.112 -0.963 -18.877 1.00 91.50 78 ASN A N 1
ATOM 627 C CA . ASN A 1 78 ? 5.369 -0.234 -20.113 1.00 91.50 78 ASN A CA 1
ATOM 628 C C . ASN A 1 78 ? 6.557 0.701 -19.907 1.00 91.50 78 ASN A C 1
ATOM 630 O O . ASN A 1 78 ? 6.596 1.427 -18.913 1.00 91.50 78 ASN A O 1
ATOM 634 N N . LEU A 1 79 ? 7.503 0.707 -20.842 1.00 91.19 79 LEU A N 1
ATOM 635 C CA . LEU A 1 79 ? 8.685 1.562 -20.804 1.00 91.19 79 LEU A CA 1
ATOM 636 C C . LEU A 1 79 ? 8.800 2.364 -22.091 1.00 91.19 79 LEU A C 1
ATOM 638 O O . LEU A 1 79 ? 8.669 1.821 -23.185 1.00 91.19 79 LEU A O 1
ATOM 642 N N . LYS A 1 80 ? 9.124 3.645 -21.955 1.00 91.88 80 LYS A N 1
ATOM 643 C CA . LYS A 1 80 ? 9.553 4.495 -23.061 1.00 91.88 80 LYS A CA 1
ATOM 644 C C . LYS A 1 80 ? 11.054 4.688 -22.958 1.00 91.88 80 LYS A C 1
ATOM 646 O O . LYS A 1 80 ? 11.539 5.158 -21.929 1.00 91.88 80 LYS A O 1
ATOM 651 N N . VAL A 1 81 ? 11.776 4.309 -24.002 1.00 91.12 81 VAL A N 1
ATOM 652 C CA . VAL A 1 81 ? 13.238 4.321 -24.050 1.00 91.12 81 VAL A CA 1
ATOM 653 C C . VAL A 1 81 ? 13.690 5.287 -25.131 1.00 91.12 81 VAL A C 1
ATOM 655 O O . VAL A 1 81 ? 13.322 5.144 -26.297 1.00 91.12 81 VAL A O 1
ATOM 658 N N . GLU A 1 82 ? 14.479 6.273 -24.731 1.00 92.19 82 GLU A N 1
ATOM 659 C CA . GL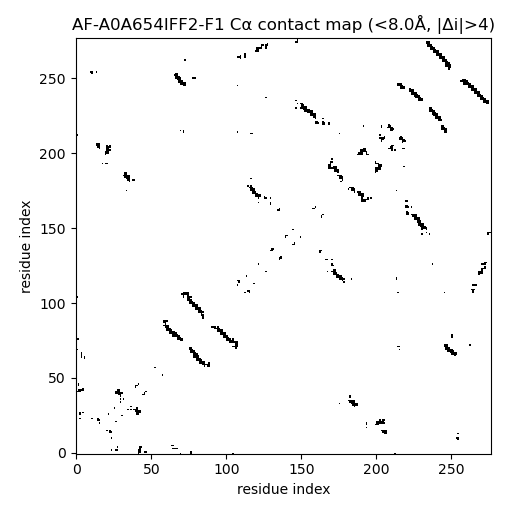U A 1 82 ? 15.237 7.134 -25.627 1.00 92.19 82 GLU A CA 1
ATOM 660 C C . GLU A 1 82 ? 16.547 6.433 -25.998 1.00 92.19 82 GLU A C 1
ATOM 662 O O . GLU A 1 82 ? 17.242 5.911 -25.124 1.00 92.19 82 GLU A O 1
ATOM 667 N N . ILE A 1 83 ? 16.861 6.408 -27.291 1.00 92.00 83 ILE A N 1
ATOM 668 C CA . ILE A 1 83 ? 18.093 5.851 -27.843 1.00 92.00 83 ILE A CA 1
ATOM 669 C C . ILE A 1 83 ? 18.831 6.988 -28.542 1.00 92.00 83 ILE A C 1
ATOM 671 O O . ILE A 1 83 ? 18.257 7.691 -29.381 1.00 92.00 83 ILE A O 1
ATOM 675 N N . THR A 1 84 ? 20.094 7.169 -28.173 1.00 93.38 84 THR A N 1
ATOM 676 C CA . THR A 1 84 ? 20.960 8.236 -28.677 1.00 93.38 84 THR A CA 1
ATOM 677 C C . THR A 1 84 ? 22.302 7.664 -29.116 1.00 93.38 84 THR A C 1
ATOM 679 O O . THR A 1 84 ? 22.694 6.575 -28.694 1.00 93.38 84 THR A O 1
ATOM 682 N N . ASN A 1 85 ? 23.026 8.395 -29.961 1.00 93.12 85 ASN A N 1
ATOM 683 C CA . ASN A 1 85 ? 24.390 8.019 -30.326 1.00 93.12 85 ASN A CA 1
ATOM 684 C C . ASN A 1 85 ? 25.311 8.065 -29.101 1.00 93.12 85 ASN A C 1
ATOM 686 O O . ASN A 1 85 ? 25.219 8.976 -28.270 1.00 93.12 85 ASN A O 1
ATOM 690 N N . SER A 1 86 ? 26.205 7.085 -28.999 1.00 90.75 86 SER A N 1
ATOM 691 C CA . SER A 1 86 ? 27.351 7.161 -28.099 1.00 90.75 86 SER A CA 1
ATOM 692 C C . SER A 1 86 ? 28.435 8.076 -28.675 1.00 90.75 86 SER A C 1
ATOM 694 O O . SER A 1 86 ? 28.371 8.493 -29.831 1.00 90.75 86 SER A O 1
ATOM 696 N N . GLU A 1 87 ? 29.457 8.375 -27.872 1.00 88.25 87 GLU A N 1
ATOM 697 C CA . GLU A 1 87 ? 30.640 9.107 -28.345 1.00 88.25 87 GLU A CA 1
ATOM 698 C C . GLU A 1 87 ? 31.410 8.335 -29.433 1.00 88.25 87 GLU A C 1
ATOM 700 O O . GLU A 1 87 ? 32.065 8.946 -30.279 1.00 88.25 87 GLU A O 1
ATOM 705 N N . ASP A 1 88 ? 31.293 7.002 -29.444 1.00 87.94 88 ASP A N 1
ATOM 706 C CA . ASP A 1 88 ? 31.955 6.122 -30.410 1.00 87.94 88 ASP A CA 1
ATOM 707 C C . ASP A 1 88 ? 31.222 6.060 -31.759 1.00 87.94 88 ASP A C 1
ATOM 709 O O . ASP A 1 88 ? 31.828 5.695 -32.774 1.00 87.94 88 ASP A O 1
ATOM 713 N N . ASN A 1 89 ? 29.936 6.429 -31.803 1.00 89.06 89 ASN A N 1
ATOM 714 C CA . ASN A 1 89 ? 29.190 6.464 -33.053 1.00 89.06 89 ASN A CA 1
ATOM 715 C C . ASN A 1 89 ? 29.427 7.775 -33.806 1.00 89.06 89 ASN A C 1
ATOM 717 O O . ASN A 1 89 ? 28.952 8.851 -33.443 1.00 89.06 89 ASN A O 1
ATOM 721 N N . LYS A 1 90 ? 30.180 7.664 -34.899 1.00 86.38 90 LYS A N 1
ATOM 722 C CA . LYS A 1 90 ? 30.511 8.790 -35.780 1.00 86.38 90 LYS A CA 1
ATOM 723 C C . LYS A 1 90 ? 29.369 9.145 -36.729 1.00 86.38 90 LYS A C 1
ATOM 725 O O . LYS A 1 90 ? 29.385 10.236 -37.306 1.00 86.38 90 LYS A O 1
ATOM 730 N N . GLU A 1 91 ? 28.405 8.246 -36.901 1.00 80.00 91 GLU A N 1
ATOM 731 C CA . GLU A 1 91 ? 27.212 8.504 -37.691 1.00 80.00 91 GLU A CA 1
ATOM 732 C C . GLU A 1 91 ? 26.252 9.350 -36.845 1.00 80.00 91 GLU A C 1
ATOM 734 O O . GLU A 1 91 ? 25.809 8.960 -35.769 1.00 80.00 91 GLU A O 1
ATOM 739 N N . LYS A 1 92 ? 25.989 10.587 -37.283 1.00 78.38 92 LYS A N 1
ATOM 740 C CA . LYS A 1 92 ? 25.122 11.536 -36.565 1.00 78.38 92 LYS A CA 1
ATOM 741 C C . LYS A 1 92 ? 23.651 11.226 -36.827 1.00 78.38 92 LYS A C 1
ATOM 743 O O . LYS A 1 92 ? 22.953 12.002 -37.481 1.00 78.38 92 LYS A O 1
ATOM 748 N N . GLU A 1 93 ? 23.195 10.082 -36.343 1.00 89.62 93 GLU A N 1
ATOM 749 C CA . GLU A 1 93 ? 21.797 9.675 -36.457 1.00 89.62 93 GLU A CA 1
ATOM 750 C C . GLU A 1 93 ? 20.885 10.522 -35.547 1.00 89.62 93 GLU A C 1
ATOM 752 O O . GLU A 1 93 ? 21.328 11.010 -34.502 1.00 89.62 93 GLU A O 1
ATOM 757 N N . PRO A 1 94 ? 19.608 10.737 -35.903 1.00 91.50 94 PRO A N 1
ATOM 758 C CA . PRO A 1 94 ? 18.671 11.405 -35.011 1.00 91.50 94 PRO A CA 1
ATOM 759 C C . PRO A 1 94 ? 18.354 10.537 -33.786 1.00 91.50 94 PRO A C 1
ATOM 761 O O . PRO A 1 94 ? 18.196 9.323 -33.896 1.00 91.50 94 PRO A O 1
ATOM 764 N N . ASN A 1 95 ? 18.171 11.175 -32.627 1.00 93.19 95 ASN A N 1
ATOM 765 C CA . ASN A 1 95 ? 17.664 10.495 -31.436 1.00 93.19 95 ASN A CA 1
ATOM 766 C C . ASN A 1 95 ? 16.278 9.906 -31.724 1.00 93.19 95 ASN A C 1
ATOM 768 O O . ASN A 1 95 ? 15.417 10.575 -32.305 1.00 93.19 95 ASN A O 1
ATOM 772 N N . ILE A 1 96 ? 16.043 8.680 -31.263 1.00 95.25 96 ILE A N 1
ATOM 773 C CA . ILE A 1 96 ? 14.745 8.019 -31.404 1.00 95.25 96 ILE A CA 1
ATOM 774 C C . ILE A 1 96 ? 14.174 7.652 -30.045 1.00 95.25 96 ILE A C 1
ATOM 776 O O . ILE A 1 96 ? 14.887 7.460 -29.063 1.00 95.25 96 ILE A O 1
ATOM 780 N N . THR A 1 97 ? 12.855 7.505 -29.996 1.00 95.06 97 THR A N 1
ATOM 781 C CA . THR A 1 97 ? 12.166 6.974 -28.825 1.00 95.06 97 THR A CA 1
ATOM 782 C C . THR A 1 97 ? 11.337 5.764 -29.216 1.00 95.06 97 THR A C 1
ATOM 784 O O . THR A 1 97 ? 10.647 5.777 -30.239 1.00 95.06 97 THR A O 1
ATOM 787 N N . LYS A 1 98 ? 11.410 4.707 -28.408 1.00 94.56 98 LYS A N 1
ATOM 788 C CA . LYS A 1 98 ? 10.668 3.460 -28.604 1.00 94.56 98 LYS A CA 1
ATOM 789 C C . LYS A 1 98 ? 9.929 3.076 -27.334 1.00 94.56 98 LYS A C 1
ATOM 791 O O . LYS A 1 98 ? 10.428 3.272 -26.230 1.00 94.56 98 LYS A O 1
ATOM 796 N N . GLU A 1 99 ? 8.730 2.546 -27.511 1.00 94.88 99 GLU A N 1
ATOM 797 C CA . GLU A 1 99 ? 7.885 2.077 -26.420 1.00 94.88 99 GLU A CA 1
ATOM 798 C C . GLU A 1 99 ? 7.890 0.549 -26.405 1.00 94.88 99 GLU A C 1
ATOM 800 O O . GLU A 1 99 ? 7.779 -0.096 -27.447 1.00 94.88 99 GLU A O 1
ATOM 805 N N . PHE A 1 100 ? 8.057 -0.013 -25.214 1.00 93.00 100 PHE A N 1
ATOM 806 C CA . PHE A 1 100 ? 8.126 -1.442 -24.951 1.00 93.00 100 PHE A CA 1
ATOM 807 C C . PHE A 1 100 ? 7.061 -1.806 -23.922 1.00 93.00 100 PHE A C 1
ATOM 809 O O . PHE A 1 100 ? 6.838 -1.057 -22.970 1.00 93.00 100 PHE A O 1
ATOM 816 N N . SER A 1 101 ? 6.431 -2.966 -24.096 1.00 93.62 101 SER A N 1
ATOM 817 C CA . SER A 1 101 ? 5.460 -3.513 -23.152 1.00 93.62 101 SER A CA 1
ATOM 818 C C . SER A 1 101 ? 5.901 -4.905 -22.729 1.00 93.62 101 SER A C 1
ATOM 820 O O . SER A 1 101 ? 6.200 -5.751 -23.572 1.00 93.62 101 SER A O 1
ATOM 822 N N . PHE A 1 102 ? 5.955 -5.118 -21.422 1.00 91.50 102 PHE A N 1
ATOM 823 C CA . PHE A 1 102 ? 6.363 -6.364 -20.800 1.00 91.50 102 PHE A CA 1
ATOM 824 C C . PHE A 1 102 ? 5.209 -6.904 -19.965 1.00 91.50 102 PHE A C 1
ATOM 826 O O . PHE A 1 102 ? 4.580 -6.165 -19.207 1.00 91.50 102 PHE A O 1
ATOM 833 N N . GLU A 1 103 ? 4.954 -8.201 -20.081 1.00 91.69 103 GLU A N 1
ATOM 834 C CA . GLU A 1 103 ? 3.917 -8.908 -19.330 1.00 91.69 1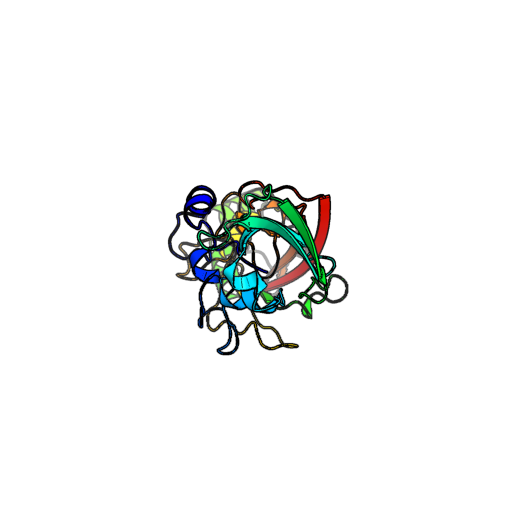03 GLU A CA 1
ATOM 835 C C . GLU A 1 103 ? 4.546 -9.891 -18.334 1.00 91.69 103 GLU A C 1
ATOM 837 O O . GLU A 1 103 ? 5.749 -10.149 -18.371 1.00 91.69 103 GLU A O 1
ATOM 842 N N . GLY A 1 104 ? 3.728 -10.445 -17.437 1.00 86.12 104 GLY A N 1
ATOM 843 C CA . GLY A 1 104 ? 4.172 -11.439 -16.453 1.00 86.12 104 GLY A CA 1
ATOM 844 C C . GLY A 1 104 ? 4.620 -10.851 -15.114 1.00 86.12 104 GLY A C 1
ATOM 845 O O . GLY A 1 104 ? 5.145 -11.579 -14.275 1.00 86.12 104 GLY A O 1
ATOM 846 N N . PHE A 1 105 ? 4.389 -9.556 -14.875 1.00 85.94 105 PHE A N 1
ATOM 847 C CA . PHE A 1 105 ? 4.596 -8.962 -13.554 1.00 85.94 105 PHE A CA 1
ATOM 848 C C . PHE A 1 105 ? 3.492 -9.391 -12.583 1.00 85.94 105 PHE A C 1
ATOM 850 O O . PHE A 1 105 ? 2.381 -9.748 -12.985 1.00 85.94 105 PHE A O 1
ATOM 857 N N . ARG A 1 106 ? 3.789 -9.330 -11.277 1.00 85.25 106 ARG A N 1
ATOM 858 C CA . ARG A 1 106 ? 2.792 -9.578 -10.230 1.00 85.25 106 ARG A CA 1
ATOM 859 C C . ARG A 1 106 ? 1.619 -8.618 -10.422 1.00 85.25 106 ARG A C 1
ATOM 861 O O . ARG A 1 106 ? 1.819 -7.414 -10.530 1.00 85.25 106 ARG A O 1
ATOM 868 N N . LYS A 1 107 ? 0.409 -9.168 -10.428 1.00 90.62 107 LYS A N 1
ATOM 869 C CA . LYS A 1 107 ? -0.839 -8.409 -10.463 1.00 90.62 107 LYS A CA 1
ATOM 870 C C . LYS A 1 107 ? -1.629 -8.604 -9.181 1.00 90.62 107 LYS A C 1
ATOM 872 O O . LYS A 1 107 ? -1.476 -9.630 -8.510 1.00 90.62 107 LYS A O 1
ATOM 877 N N . VAL A 1 108 ? -2.490 -7.645 -8.870 1.00 92.69 108 VAL A N 1
ATOM 878 C CA . VAL A 1 108 ? -3.432 -7.772 -7.762 1.00 92.69 108 VAL A CA 1
ATOM 879 C C . VAL A 1 108 ? -4.411 -8.919 -8.024 1.00 92.69 108 VAL A C 1
ATOM 881 O O . VAL A 1 108 ? -4.962 -9.068 -9.116 1.00 92.69 108 VAL A O 1
ATOM 884 N N . ASN A 1 109 ? -4.648 -9.736 -7.003 1.00 93.31 109 ASN A N 1
ATOM 885 C CA . ASN A 1 109 ? -5.690 -10.748 -7.010 1.00 93.31 109 ASN A CA 1
ATOM 886 C C . ASN A 1 109 ? -6.947 -10.190 -6.331 1.00 93.31 109 ASN A C 1
ATOM 888 O O . ASN A 1 109 ? -7.047 -10.183 -5.105 1.00 93.31 109 ASN A O 1
ATOM 892 N N . LEU A 1 110 ? -7.883 -9.684 -7.135 1.00 93.56 110 LEU A N 1
ATOM 893 C CA . LEU A 1 110 ? -9.153 -9.130 -6.648 1.00 93.56 110 LEU A CA 1
ATOM 894 C C . LEU A 1 110 ? -10.154 -10.224 -6.253 1.00 93.56 110 LEU A C 1
ATOM 896 O O . LEU A 1 110 ? -10.992 -10.001 -5.387 1.00 93.56 110 LEU A O 1
ATOM 900 N N . GLU A 1 111 ? -10.068 -11.394 -6.889 1.00 93.88 111 GLU A N 1
ATOM 901 C CA . GLU A 1 111 ? -10.980 -12.521 -6.661 1.00 93.88 111 GLU A CA 1
ATOM 902 C C . GLU A 1 111 ? -10.638 -13.279 -5.376 1.00 93.88 111 GLU A C 1
ATOM 904 O O . GLU A 1 111 ? -11.521 -13.762 -4.672 1.00 93.88 111 GLU A O 1
ATOM 909 N N . ASN A 1 112 ? -9.347 -13.372 -5.052 1.00 91.62 112 ASN A N 1
ATOM 910 C CA . ASN A 1 112 ? -8.852 -13.984 -3.828 1.00 91.62 112 ASN A CA 1
ATOM 911 C C . ASN A 1 112 ? -7.839 -13.053 -3.141 1.00 91.62 112 ASN A C 1
ATOM 913 O O . ASN A 1 112 ? -6.627 -13.215 -3.324 1.00 91.62 112 ASN A O 1
ATOM 917 N N . PRO A 1 113 ? -8.323 -12.086 -2.338 1.00 90.25 113 PRO A N 1
ATOM 918 C CA . PRO A 1 113 ? -7.481 -11.077 -1.707 1.00 90.25 113 PRO A CA 1
ATOM 919 C C . PRO A 1 113 ? -6.330 -11.633 -0.862 1.00 90.25 113 PRO A C 1
ATOM 921 O O . PRO A 1 113 ? -5.252 -11.044 -0.844 1.00 90.25 113 PRO A O 1
ATOM 924 N N . ASN A 1 114 ? -6.515 -12.803 -0.242 1.00 85.19 114 ASN A N 1
ATOM 925 C CA . ASN A 1 114 ? -5.506 -13.466 0.594 1.00 85.19 114 ASN A CA 1
ATOM 926 C C . ASN A 1 114 ? -4.336 -14.063 -0.208 1.00 85.19 114 ASN A C 1
ATOM 928 O O . ASN A 1 114 ? -3.354 -14.505 0.381 1.00 85.19 114 ASN A O 1
ATOM 932 N N . LYS A 1 115 ? -4.433 -14.099 -1.543 1.00 88.56 115 LYS A N 1
ATOM 933 C CA . LYS A 1 115 ? -3.334 -14.485 -2.441 1.00 88.56 115 LYS A CA 1
ATOM 934 C C . LYS A 1 115 ? -2.497 -13.289 -2.905 1.00 88.56 115 LYS A C 1
ATOM 936 O O . LYS A 1 115 ? -1.633 -13.443 -3.764 1.00 88.56 115 LYS A O 1
ATOM 941 N N . ASN A 1 116 ? -2.748 -12.083 -2.404 1.00 91.19 116 ASN A N 1
ATOM 942 C CA . ASN A 1 116 ? -1.855 -10.954 -2.654 1.00 91.19 116 ASN A CA 1
ATOM 943 C C . ASN A 1 116 ? -0.566 -11.090 -1.825 1.00 91.19 116 ASN A C 1
ATOM 945 O O . ASN A 1 116 ? -0.579 -11.762 -0.798 1.00 91.19 116 ASN A O 1
ATOM 949 N N . PRO A 1 117 ? 0.549 -10.465 -2.247 1.00 89.00 117 PRO A N 1
ATOM 950 C CA . PRO A 1 117 ? 1.852 -10.583 -1.580 1.00 89.00 117 PRO A CA 1
ATOM 951 C C . PRO A 1 117 ? 1.949 -9.792 -0.263 1.00 89.00 117 PRO A C 1
ATOM 953 O O . PRO A 1 117 ? 3.007 -9.280 0.107 1.00 89.00 117 PRO A O 1
ATOM 956 N N . PHE A 1 118 ? 0.823 -9.603 0.413 1.00 90.75 118 PHE A N 1
ATOM 957 C CA . PHE A 1 118 ? 0.751 -8.873 1.657 1.00 90.75 118 PHE A CA 1
ATOM 958 C C . PHE A 1 118 ? -0.480 -9.274 2.456 1.00 90.75 118 PHE A C 1
ATOM 960 O O . PHE A 1 118 ? -1.496 -9.710 1.914 1.00 90.75 118 PHE A O 1
ATOM 967 N N . TYR A 1 119 ? -0.386 -9.047 3.756 1.00 90.25 119 TYR A N 1
ATOM 968 C CA . TYR A 1 119 ? -1.472 -9.194 4.704 1.00 90.25 119 TYR A CA 1
ATOM 969 C C . TYR A 1 119 ? -1.616 -7.905 5.505 1.00 90.25 119 TYR A C 1
ATOM 971 O O . TYR A 1 119 ? -0.618 -7.284 5.875 1.00 90.25 119 TYR A O 1
ATOM 979 N N . VAL A 1 120 ? -2.859 -7.507 5.765 1.00 94.25 120 VAL A N 1
ATOM 980 C CA . VAL A 1 120 ? -3.184 -6.319 6.555 1.00 94.25 120 VAL A CA 1
ATOM 981 C C . VAL A 1 120 ? -3.951 -6.751 7.792 1.00 94.25 120 VAL A C 1
ATOM 983 O O . VAL A 1 120 ? -4.897 -7.531 7.694 1.00 94.25 120 VAL A O 1
ATOM 986 N N . SER A 1 121 ? -3.574 -6.220 8.951 1.00 94.81 121 SER A N 1
ATOM 987 C CA . SER A 1 121 ? -4.265 -6.528 10.201 1.00 94.81 121 SER A CA 1
ATOM 988 C C . SER A 1 121 ? -4.307 -5.366 11.173 1.00 94.81 121 SER A C 1
ATOM 990 O O . SER A 1 121 ? -3.464 -4.474 11.145 1.00 94.81 121 SER A O 1
ATOM 992 N N . LEU A 1 122 ? -5.276 -5.427 12.083 1.00 95.62 122 LEU A N 1
ATOM 993 C CA . LEU A 1 122 ? -5.302 -4.616 13.289 1.00 95.62 122 LEU A CA 1
ATOM 994 C C . LEU A 1 122 ? -5.094 -5.535 14.494 1.00 95.62 122 LEU A C 1
ATOM 996 O O . LEU A 1 122 ? -5.967 -6.341 14.825 1.00 95.62 122 LEU A O 1
ATOM 1000 N N . LEU A 1 123 ? -3.945 -5.431 15.158 1.00 93.88 123 LEU A N 1
ATOM 1001 C CA . LEU A 1 123 ? -3.668 -6.257 16.332 1.00 93.88 123 LEU A CA 1
ATOM 1002 C C . LEU A 1 123 ? -4.571 -5.847 17.511 1.00 93.88 123 LEU A C 1
ATOM 1004 O O . LEU A 1 123 ? -4.856 -4.658 17.671 1.00 93.88 123 LEU A O 1
ATOM 1008 N N . PRO A 1 124 ? -4.964 -6.778 18.401 1.00 95.44 124 PRO A N 1
ATOM 1009 C CA . PRO A 1 124 ? -5.758 -6.453 19.592 1.00 95.44 124 PRO A CA 1
ATOM 1010 C C . PRO A 1 124 ? -5.139 -5.364 20.480 1.00 95.44 124 PRO A C 1
ATOM 1012 O O . PRO A 1 124 ? -5.851 -4.536 21.052 1.00 95.44 124 PRO A O 1
ATOM 1015 N N . SER A 1 125 ? -3.805 -5.340 20.580 1.00 92.56 125 SER A N 1
ATOM 1016 C CA . SER A 1 125 ? -3.052 -4.311 21.306 1.00 92.56 125 SER A CA 1
ATOM 1017 C C . SER A 1 125 ? -3.166 -2.934 20.660 1.00 92.56 125 SER A C 1
ATOM 1019 O O . SER A 1 125 ? -3.196 -1.929 21.363 1.00 92.56 125 SER A O 1
ATOM 1021 N N . ASP A 1 126 ? -3.234 -2.880 19.334 1.00 93.06 126 ASP A N 1
ATOM 1022 C CA . ASP A 1 126 ? -3.353 -1.636 18.585 1.00 93.06 126 ASP A CA 1
ATOM 1023 C C . ASP A 1 126 ? -4.803 -1.139 18.567 1.00 93.06 126 ASP A C 1
ATOM 1025 O O . ASP A 1 126 ? -5.037 0.052 18.769 1.00 93.06 126 ASP A O 1
ATOM 1029 N N . LEU A 1 127 ? -5.788 -2.043 18.503 1.00 95.75 127 LEU A N 1
ATOM 1030 C CA . LEU A 1 127 ? -7.187 -1.703 18.773 1.00 95.75 127 LEU A CA 1
ATOM 1031 C C . LEU A 1 127 ? -7.358 -1.112 20.180 1.00 95.75 127 LEU A C 1
ATOM 1033 O O . LEU A 1 127 ? -8.038 -0.101 20.343 1.00 95.75 127 LEU A O 1
ATOM 1037 N N . LYS A 1 128 ? -6.684 -1.678 21.191 1.00 94.25 128 LYS A N 1
ATOM 1038 C CA . LYS A 1 128 ? -6.698 -1.135 22.558 1.00 94.25 128 LYS A CA 1
ATOM 1039 C C . LYS A 1 128 ? -6.169 0.305 22.612 1.00 94.25 128 LYS A C 1
ATOM 1041 O O . LYS A 1 128 ? -6.679 1.121 23.377 1.00 94.25 128 LYS A O 1
ATOM 1046 N N . LYS A 1 129 ? -5.164 0.643 21.798 1.00 92.75 129 LYS A N 1
ATOM 1047 C CA . LYS A 1 129 ? -4.663 2.023 21.682 1.00 92.75 129 LYS A CA 1
ATOM 1048 C C . LYS A 1 129 ? -5.698 2.938 21.027 1.00 92.75 129 LYS A C 1
ATOM 1050 O O . LYS A 1 129 ? -5.906 4.033 21.537 1.00 92.75 129 LYS A O 1
ATOM 1055 N N . ILE A 1 130 ? -6.358 2.484 19.956 1.00 94.00 130 ILE A N 1
ATOM 1056 C CA . ILE A 1 130 ? -7.414 3.249 19.269 1.00 94.00 130 ILE A CA 1
ATOM 1057 C C . ILE A 1 130 ? -8.545 3.580 20.241 1.00 94.00 130 ILE A C 1
ATOM 1059 O O . ILE A 1 130 ? -8.884 4.748 20.396 1.00 94.00 130 ILE A O 1
ATOM 1063 N N . ILE A 1 131 ? -9.103 2.583 20.936 1.00 94.19 131 ILE A N 1
ATOM 1064 C CA . ILE A 1 131 ? -10.249 2.830 21.822 1.00 94.19 131 ILE A CA 1
ATOM 1065 C C . ILE A 1 131 ? -9.885 3.737 22.998 1.00 94.19 131 ILE A C 1
ATOM 1067 O O . ILE A 1 131 ? -10.752 4.443 23.488 1.00 94.19 131 ILE A O 1
ATOM 1071 N N . ASN A 1 132 ? -8.622 3.768 23.431 1.00 92.75 132 ASN A N 1
ATOM 1072 C CA . ASN A 1 132 ? -8.152 4.640 24.511 1.00 92.75 132 ASN A CA 1
ATOM 1073 C C . ASN A 1 132 ? -7.694 6.028 24.030 1.00 92.75 132 ASN A C 1
ATOM 1075 O O . ASN A 1 132 ? -7.323 6.871 24.853 1.00 92.75 132 ASN A O 1
ATOM 1079 N N . ASP A 1 133 ? -7.713 6.296 22.721 1.00 93.75 133 ASP A N 1
ATOM 1080 C CA . ASP A 1 133 ? -7.423 7.623 22.191 1.00 93.75 133 ASP A CA 1
ATOM 1081 C C . ASP A 1 133 ? -8.465 8.635 22.693 1.00 93.75 133 ASP A C 1
ATOM 1083 O O . ASP A 1 133 ? -9.672 8.383 22.706 1.00 93.75 133 ASP A O 1
ATOM 1087 N N . LYS A 1 134 ? -8.000 9.816 23.116 1.00 93.56 134 LYS A N 1
ATOM 1088 C CA . LYS A 1 134 ? -8.864 10.839 23.726 1.00 93.56 134 LYS A CA 1
ATOM 1089 C C . LYS A 1 134 ? -9.970 11.312 22.786 1.00 93.56 134 LYS A C 1
ATOM 1091 O O . LYS A 1 134 ? -11.068 11.613 23.252 1.00 93.56 134 LYS A O 1
ATOM 1096 N N . GLY A 1 135 ? -9.681 11.424 21.493 1.00 93.88 135 GLY A N 1
ATOM 1097 C CA . GLY A 1 135 ? -10.663 11.873 20.519 1.00 93.88 135 GLY A CA 1
ATOM 1098 C C . GLY A 1 135 ? -11.662 10.770 20.168 1.00 93.88 135 GLY A C 1
ATOM 1099 O O . GLY A 1 135 ? -12.848 11.066 20.049 1.00 93.88 135 GLY A O 1
ATOM 1100 N N . ILE A 1 136 ? -11.220 9.509 20.120 1.00 94.56 136 ILE A N 1
ATOM 1101 C CA . ILE A 1 136 ? -12.115 8.347 19.994 1.00 94.56 136 ILE A CA 1
ATOM 1102 C C . ILE A 1 136 ? -13.061 8.260 21.197 1.00 94.56 136 ILE A C 1
ATOM 1104 O O . ILE A 1 136 ? -14.275 8.210 21.023 1.00 94.56 136 ILE A O 1
ATOM 1108 N N . GLN A 1 137 ? -12.534 8.358 22.420 1.00 94.25 137 GLN A N 1
ATOM 1109 C CA . GLN A 1 137 ? -13.331 8.387 23.653 1.00 94.25 137 GLN A CA 1
ATOM 1110 C C . GLN A 1 137 ? -14.342 9.538 23.680 1.00 94.25 137 GLN A C 1
ATOM 1112 O O . GLN A 1 137 ? -15.466 9.376 24.155 1.00 94.25 137 GLN A O 1
ATOM 1117 N N . LYS A 1 138 ? -13.957 10.716 23.177 1.00 94.44 138 LYS A N 1
ATOM 1118 C CA . LYS A 1 138 ? -14.868 11.858 23.059 1.00 94.44 138 LYS A CA 1
ATOM 1119 C C . LYS A 1 138 ? -15.989 11.569 22.059 1.00 94.44 138 LYS A C 1
ATOM 1121 O O . LYS A 1 138 ? -17.148 11.785 22.395 1.00 94.44 138 LYS A O 1
ATOM 1126 N N . ASN A 1 139 ? -15.649 11.055 20.878 1.00 94.50 139 ASN A N 1
ATOM 1127 C CA . ASN A 1 139 ? -16.624 10.727 19.843 1.00 94.50 139 ASN A CA 1
ATOM 1128 C C . ASN A 1 139 ? -17.606 9.637 20.304 1.00 94.50 139 ASN A C 1
ATOM 1130 O O . ASN A 1 139 ? -18.808 9.799 20.137 1.00 94.50 139 ASN A O 1
ATOM 1134 N N . LEU A 1 140 ? -17.125 8.589 20.980 1.00 93.06 140 LEU A N 1
ATOM 1135 C CA . LEU A 1 140 ? -17.984 7.560 21.577 1.00 93.06 140 LEU A CA 1
ATOM 1136 C C . LEU A 1 140 ? -18.985 8.158 22.577 1.00 93.06 140 LEU A C 1
ATOM 1138 O O . LEU A 1 140 ? -20.170 7.846 22.520 1.00 93.06 140 LEU A O 1
ATOM 1142 N N . LYS A 1 141 ? -18.546 9.087 23.437 1.00 92.62 141 LYS A N 1
ATOM 1143 C CA . LYS A 1 141 ? -19.441 9.790 24.375 1.00 92.62 141 LYS A CA 1
ATOM 1144 C C . LYS A 1 141 ? -20.469 10.677 23.675 1.00 92.62 141 LYS A C 1
ATOM 1146 O O . LYS A 1 141 ? -21.610 10.730 24.125 1.00 92.62 141 LYS A O 1
ATOM 1151 N N . GLU A 1 142 ? -20.077 11.372 22.606 1.00 93.00 142 GLU A N 1
ATOM 1152 C CA . GLU A 1 142 ? -20.989 12.171 21.767 1.00 93.00 142 GLU A CA 1
ATOM 1153 C C . GLU A 1 142 ? -22.052 11.289 21.091 1.00 93.00 142 GLU A C 1
ATOM 1155 O O . GLU A 1 142 ? -23.184 11.726 20.912 1.00 93.00 142 GLU A O 1
ATOM 1160 N N . LEU A 1 143 ? -21.713 10.031 20.798 1.00 91.75 143 LEU A N 1
ATOM 1161 C CA . LEU A 1 143 ? -22.626 9.001 20.293 1.00 91.75 143 LEU A CA 1
ATOM 1162 C C . LEU A 1 143 ? -23.395 8.267 21.406 1.00 91.75 143 LEU A C 1
ATOM 1164 O O . LEU A 1 143 ? -24.098 7.300 21.128 1.00 91.75 143 LEU A O 1
ATOM 1168 N N . HIS A 1 144 ? -23.269 8.713 22.659 1.00 91.06 144 HIS A N 1
ATOM 1169 C CA . HIS A 1 144 ? -23.872 8.093 23.843 1.00 91.06 144 HIS A CA 1
ATOM 1170 C C . HIS A 1 144 ? -23.433 6.642 24.109 1.00 91.06 144 HIS A C 1
ATOM 1172 O O . HIS A 1 144 ? -24.155 5.892 24.759 1.00 91.06 144 HIS A O 1
ATOM 1178 N N . ILE A 1 145 ? -22.227 6.269 23.676 1.00 90.62 145 ILE A N 1
ATOM 1179 C CA . ILE A 1 145 ? -21.623 4.954 23.913 1.00 90.62 145 ILE A CA 1
ATOM 1180 C C . ILE A 1 145 ? -20.581 5.072 25.032 1.00 90.62 145 ILE A C 1
ATOM 1182 O O . ILE A 1 145 ? -19.546 5.727 24.881 1.00 90.62 145 ILE A O 1
ATOM 1186 N N . ASP A 1 146 ? -20.827 4.398 26.156 1.00 88.88 146 ASP A N 1
ATOM 1187 C CA . ASP A 1 146 ? -19.862 4.262 27.256 1.00 88.88 146 ASP A CA 1
ATOM 1188 C C . ASP A 1 146 ? -19.349 2.821 27.316 1.00 88.88 146 ASP A C 1
ATOM 1190 O O . ASP A 1 146 ? -19.938 1.959 27.971 1.00 88.88 146 ASP A O 1
ATOM 1194 N N . ILE A 1 147 ? -18.225 2.564 26.642 1.00 87.94 147 ILE A N 1
ATOM 1195 C CA . ILE A 1 147 ? -17.677 1.212 26.456 1.00 87.94 147 ILE A CA 1
ATOM 1196 C C . ILE A 1 147 ? -17.450 0.451 27.773 1.00 87.94 147 ILE A C 1
ATOM 1198 O O . ILE A 1 147 ? -17.528 -0.776 27.803 1.00 87.94 147 ILE A O 1
ATOM 1202 N N . ASN A 1 148 ? -17.221 1.164 28.880 1.00 84.88 148 ASN A N 1
ATOM 1203 C CA . ASN A 1 148 ? -16.973 0.555 30.185 1.00 84.88 148 ASN A CA 1
ATOM 1204 C C . ASN A 1 148 ? -18.277 0.091 30.850 1.00 84.88 148 ASN A C 1
ATOM 1206 O O . ASN A 1 148 ? -18.297 -0.920 31.567 1.00 84.88 148 ASN A O 1
ATOM 1210 N N . LYS A 1 149 ? -19.386 0.793 30.592 1.00 84.81 149 LYS A N 1
ATOM 1211 C CA . LYS A 1 149 ? -20.711 0.473 31.144 1.00 84.81 149 LYS A CA 1
ATOM 1212 C C . LYS A 1 149 ? -21.515 -0.459 30.255 1.00 84.81 149 LYS A C 1
ATOM 1214 O O . LYS A 1 149 ? -22.246 -1.291 30.799 1.00 84.81 149 LYS A O 1
ATOM 1219 N N . GLU A 1 150 ? -21.339 -0.367 28.940 1.00 83.06 150 GLU A N 1
ATOM 1220 C CA . GLU A 1 150 ? -22.053 -1.207 27.986 1.00 83.06 150 GLU A CA 1
ATOM 1221 C C . GLU A 1 150 ? -21.850 -2.697 28.290 1.00 83.06 150 GLU A C 1
ATOM 1223 O O . GLU A 1 150 ? -20.759 -3.162 28.661 1.00 83.06 150 GLU A O 1
ATOM 1228 N N . ARG A 1 151 ? -22.952 -3.445 28.202 1.00 78.38 151 ARG A N 1
ATOM 1229 C CA . ARG A 1 151 ? -22.963 -4.907 28.363 1.00 78.38 151 ARG A CA 1
ATOM 1230 C C . ARG A 1 151 ? -23.098 -5.602 27.018 1.00 78.38 151 ARG A C 1
ATOM 1232 O O . ARG A 1 151 ? -22.430 -6.611 26.804 1.00 78.38 151 ARG A O 1
ATOM 1239 N N . GLU A 1 152 ? -23.918 -5.037 26.140 1.00 87.62 152 GLU A N 1
ATOM 1240 C CA . GLU A 1 152 ? -24.182 -5.562 24.811 1.00 87.62 152 GLU A CA 1
ATOM 1241 C C . GLU A 1 152 ? -24.509 -4.407 23.857 1.00 87.62 152 GLU A C 1
ATOM 1243 O O . GLU A 1 152 ? -25.492 -3.697 24.041 1.00 87.62 152 GLU A O 1
ATOM 1248 N N . LEU A 1 153 ? -23.663 -4.228 22.847 1.00 87.06 153 LEU A N 1
ATOM 1249 C CA . LEU A 1 153 ? -23.868 -3.338 21.710 1.00 87.06 153 LEU A CA 1
ATOM 1250 C C . LEU A 1 153 ? -23.564 -4.157 20.460 1.00 87.06 153 LEU A C 1
ATOM 1252 O O . LEU A 1 153 ? -22.441 -4.634 20.297 1.00 87.06 153 LEU A O 1
ATOM 1256 N N . LEU A 1 154 ? -24.544 -4.340 19.584 1.00 84.81 154 LEU A N 1
ATOM 1257 C CA . LEU A 1 154 ? -24.366 -5.111 18.359 1.00 84.81 154 LEU A CA 1
ATOM 1258 C C . LEU A 1 154 ? -24.331 -4.159 17.165 1.00 84.81 154 LEU A C 1
ATOM 1260 O O . LEU A 1 154 ? -25.251 -3.369 16.986 1.00 84.81 154 LEU A O 1
ATOM 1264 N N . GLU A 1 155 ? -23.259 -4.258 16.377 1.00 83.69 155 GLU A N 1
ATOM 1265 C CA . GLU A 1 155 ? -23.131 -3.683 15.029 1.00 83.69 155 GLU A CA 1
ATOM 1266 C C . GLU A 1 155 ? -23.516 -2.195 14.917 1.00 83.69 155 GLU A C 1
ATOM 1268 O O . GLU A 1 155 ? -24.329 -1.790 14.088 1.00 83.69 155 GLU A O 1
ATOM 1273 N N . PHE A 1 156 ? -22.898 -1.352 15.745 1.00 91.62 156 PHE A N 1
ATOM 1274 C CA . PHE A 1 156 ? -23.059 0.096 15.658 1.00 91.62 156 PHE A CA 1
ATOM 1275 C C . PHE A 1 156 ? -22.164 0.683 14.560 1.00 91.62 156 PHE A C 1
ATOM 1277 O O . PHE A 1 156 ? -20.936 0.626 14.656 1.00 91.62 156 PHE A O 1
ATOM 1284 N N . GLY A 1 157 ? -22.779 1.260 13.528 1.00 91.81 157 GLY A N 1
ATOM 1285 C CA . GLY A 1 157 ? -22.076 1.883 12.408 1.00 91.81 157 GLY A CA 1
ATOM 1286 C C . GLY A 1 157 ? -21.431 3.221 12.760 1.00 91.81 157 GLY A C 1
ATOM 1287 O O . GLY A 1 157 ? -22.045 4.072 13.404 1.00 91.81 157 GLY A O 1
ATOM 1288 N N . ILE A 1 158 ? -20.200 3.421 12.295 1.00 89.19 158 ILE A N 1
ATOM 1289 C CA . ILE A 1 158 ? -19.436 4.659 12.451 1.00 89.19 158 ILE A CA 1
ATOM 1290 C C . ILE A 1 158 ? -19.002 5.183 11.087 1.00 89.19 158 ILE A C 1
ATOM 1292 O O . ILE A 1 158 ? -18.590 4.425 10.210 1.00 89.19 158 ILE A O 1
ATOM 1296 N N . ASP A 1 159 ? -19.065 6.503 10.929 1.00 83.38 159 ASP A N 1
ATOM 1297 C CA . ASP A 1 159 ? -18.509 7.173 9.760 1.00 83.38 159 ASP A CA 1
ATOM 1298 C C . ASP A 1 159 ? -16.975 7.082 9.770 1.00 83.38 159 ASP A C 1
ATOM 1300 O O . ASP A 1 159 ? -16.308 7.423 10.753 1.00 83.38 159 ASP A O 1
ATOM 1304 N N . SER A 1 160 ? -16.411 6.615 8.660 1.00 76.38 160 SER A N 1
ATOM 1305 C CA . SER A 1 160 ? -14.967 6.560 8.458 1.00 76.38 160 SER A CA 1
ATOM 1306 C C . SER A 1 160 ? -14.341 7.938 8.275 1.00 76.38 160 SER A C 1
ATOM 1308 O O . SER A 1 160 ? -13.131 8.100 8.494 1.00 76.38 160 SER A O 1
ATOM 1310 N N . SER A 1 161 ? -15.152 8.946 7.939 1.00 72.12 161 SER A N 1
ATOM 1311 C CA . SER A 1 161 ? -14.704 10.325 7.855 1.00 72.12 161 SER A CA 1
ATOM 1312 C C . SER A 1 161 ? -14.255 10.839 9.234 1.00 72.12 161 SER A C 1
ATOM 1314 O O . SER A 1 161 ? -14.881 10.640 10.275 1.00 72.12 161 SER A O 1
ATOM 1316 N N . GLY A 1 162 ? -13.082 11.475 9.269 1.00 82.88 162 GLY A N 1
ATOM 1317 C CA . GLY A 1 162 ? -12.525 12.044 10.495 1.00 82.88 162 GLY A CA 1
ATOM 1318 C C . GLY A 1 162 ? -11.655 11.085 11.312 1.00 82.88 162 GLY A C 1
ATOM 1319 O O . GLY A 1 162 ? -10.682 10.522 10.802 1.00 82.88 162 GLY A O 1
ATOM 1320 N N . ILE A 1 163 ? -11.920 11.008 12.621 1.00 90.81 163 ILE A N 1
ATOM 1321 C CA . ILE A 1 163 ? -10.956 10.497 13.608 1.00 90.81 163 ILE A CA 1
ATOM 1322 C C . ILE A 1 163 ? -10.774 8.978 13.572 1.00 90.81 163 ILE A C 1
ATOM 1324 O O . ILE A 1 163 ? -9.659 8.503 13.781 1.00 90.81 163 ILE A O 1
ATOM 1328 N N . TRP A 1 164 ? -11.829 8.220 13.268 1.00 93.31 164 TRP A N 1
ATOM 1329 C CA . TRP A 1 164 ? -11.757 6.761 13.209 1.00 93.31 164 TRP A CA 1
ATOM 1330 C C . TRP A 1 164 ? -10.869 6.288 12.067 1.00 93.31 164 TRP A C 1
ATOM 1332 O O . TRP A 1 164 ? -9.924 5.541 12.317 1.00 93.31 164 TRP A O 1
ATOM 1342 N N . GLY A 1 165 ? -11.089 6.787 10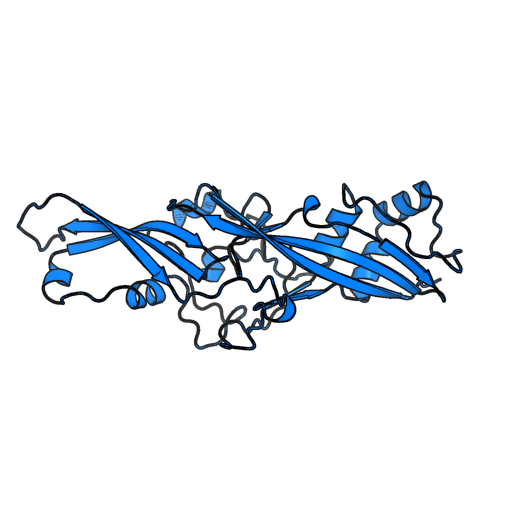.847 1.00 92.62 165 GLY A N 1
ATOM 1343 C CA . GLY A 1 165 ? -10.243 6.447 9.703 1.00 92.62 165 GLY A CA 1
ATOM 1344 C C . GLY A 1 165 ? -8.764 6.778 9.944 1.00 92.62 165 GLY A C 1
ATOM 1345 O O . GLY A 1 165 ? -7.890 5.958 9.670 1.00 92.62 165 GLY A O 1
ATOM 1346 N N . ASP A 1 166 ? -8.466 7.940 10.536 1.00 90.12 166 ASP A N 1
ATOM 1347 C CA . ASP A 1 166 ? -7.085 8.331 10.850 1.00 90.12 166 ASP A CA 1
ATOM 1348 C C . ASP A 1 166 ? -6.430 7.408 11.895 1.00 90.12 166 ASP A C 1
ATOM 1350 O O . ASP A 1 166 ? -5.297 6.957 11.706 1.00 90.12 166 ASP A O 1
ATOM 1354 N N . GLN A 1 167 ? -7.142 7.090 12.981 1.00 92.12 167 GLN A N 1
ATOM 1355 C CA . GLN A 1 167 ? -6.625 6.214 14.035 1.00 92.12 167 GLN A CA 1
ATOM 1356 C C . GLN A 1 167 ? -6.457 4.773 13.556 1.00 92.12 167 GLN A C 1
ATOM 1358 O O . GLN A 1 167 ? -5.452 4.140 13.888 1.00 92.12 167 GLN A O 1
ATOM 1363 N N . ILE A 1 168 ? -7.380 4.268 12.738 1.00 94.56 168 ILE A N 1
ATOM 1364 C CA . ILE A 1 168 ? -7.266 2.942 12.129 1.00 94.56 168 ILE A CA 1
ATOM 1365 C C . ILE A 1 168 ? -6.035 2.892 11.216 1.00 94.56 168 ILE A C 1
ATOM 1367 O O . ILE A 1 168 ? -5.179 2.034 11.416 1.00 94.56 168 ILE A O 1
ATOM 1371 N N . LEU A 1 169 ? -5.861 3.835 10.281 1.00 91.62 169 LEU A N 1
ATOM 1372 C CA . LEU A 1 169 ? -4.714 3.818 9.354 1.00 91.62 169 LEU A CA 1
ATOM 1373 C C . LEU A 1 169 ? -3.351 3.905 10.049 1.00 91.62 169 LEU A C 1
ATOM 1375 O O . LEU A 1 169 ? -2.385 3.303 9.579 1.00 91.62 169 LEU A O 1
ATOM 1379 N N . LYS A 1 170 ? -3.252 4.650 11.155 1.00 90.19 170 LYS A N 1
ATOM 1380 C CA . LYS A 1 170 ? -2.010 4.760 11.942 1.00 90.19 170 LYS A CA 1
ATOM 1381 C C . LYS A 1 170 ? -1.626 3.460 12.646 1.00 90.19 170 LYS A C 1
ATOM 1383 O O . LYS A 1 170 ? -0.449 3.245 12.922 1.00 90.19 170 LYS A O 1
ATOM 1388 N N . ASN A 1 171 ? -2.613 2.635 12.976 1.00 92.94 171 ASN A N 1
ATOM 1389 C CA . ASN A 1 171 ? -2.445 1.446 13.806 1.00 92.94 171 ASN A CA 1
ATOM 1390 C C . ASN A 1 171 ? -2.620 0.137 13.017 1.00 92.94 171 ASN A C 1
ATOM 1392 O O . ASN A 1 171 ? -2.351 -0.937 13.548 1.00 92.94 171 ASN A O 1
ATOM 1396 N N . LEU A 1 172 ? -3.033 0.218 11.751 1.00 94.00 172 LEU A N 1
ATOM 1397 C CA . LEU A 1 172 ? -3.030 -0.899 10.819 1.00 94.00 172 LEU A CA 1
ATOM 1398 C C . LEU A 1 172 ? -1.603 -1.311 10.469 1.00 94.00 172 LEU A C 1
ATOM 1400 O O . LEU A 1 172 ? -0.788 -0.489 10.036 1.00 94.00 172 LEU A O 1
ATOM 1404 N N . THR A 1 173 ? -1.341 -2.605 10.606 1.00 92.69 173 THR A N 1
ATOM 1405 C CA . THR A 1 173 ? -0.074 -3.224 10.245 1.00 92.69 173 THR A CA 1
ATOM 1406 C C . THR A 1 173 ? -0.181 -3.945 8.912 1.00 92.69 173 THR A C 1
ATOM 1408 O O . THR A 1 173 ? -1.235 -4.461 8.535 1.00 92.69 173 THR A O 1
ATOM 1411 N N . ILE A 1 174 ? 0.937 -3.974 8.198 1.00 92.00 174 ILE A N 1
ATOM 1412 C CA . ILE A 1 174 ? 1.105 -4.623 6.908 1.00 92.00 174 ILE A CA 1
ATOM 1413 C C . ILE A 1 174 ? 2.321 -5.532 7.021 1.00 92.00 174 ILE A C 1
ATOM 1415 O O . ILE A 1 174 ? 3.406 -5.094 7.411 1.00 92.00 174 ILE A O 1
ATOM 1419 N N . SER A 1 175 ? 2.136 -6.792 6.658 1.00 88.81 175 SER A N 1
ATOM 1420 C CA . SER A 1 175 ? 3.223 -7.743 6.458 1.00 88.81 175 SER A CA 1
ATOM 1421 C C . SER A 1 175 ? 3.311 -8.071 4.975 1.00 88.81 175 SER A C 1
ATOM 1423 O O . SER A 1 175 ? 2.286 -8.257 4.322 1.00 88.81 175 SER A O 1
ATOM 1425 N N . LEU A 1 176 ? 4.525 -8.094 4.433 1.00 87.50 176 LEU A N 1
ATOM 1426 C CA . LEU A 1 176 ? 4.779 -8.380 3.026 1.00 87.50 176 LEU A CA 1
ATOM 1427 C C . LEU A 1 176 ? 5.348 -9.789 2.922 1.00 87.50 176 LEU A C 1
ATOM 1429 O O . LEU A 1 176 ? 6.486 -10.034 3.331 1.00 87.50 176 LEU A O 1
ATOM 1433 N N . THR A 1 177 ? 4.554 -10.703 2.379 1.00 83.75 177 THR A N 1
ATOM 1434 C CA . THR A 1 177 ? 4.935 -12.105 2.220 1.00 83.75 177 THR A CA 1
ATOM 1435 C C . THR A 1 177 ? 4.381 -12.621 0.903 1.00 83.75 177 THR A C 1
ATOM 1437 O O . THR A 1 177 ? 3.171 -12.619 0.679 1.00 83.75 177 THR A O 1
ATOM 1440 N N . ASP A 1 178 ? 5.273 -13.064 0.022 1.00 79.44 178 ASP A N 1
ATOM 1441 C CA . ASP A 1 178 ? 4.920 -13.742 -1.219 1.00 79.44 178 ASP A CA 1
ATOM 1442 C C . ASP A 1 178 ? 4.988 -15.249 -1.015 1.00 79.44 178 ASP A C 1
ATOM 1444 O O . ASP A 1 178 ? 6.062 -15.846 -1.051 1.00 79.44 178 ASP A O 1
ATOM 1448 N N . ASN A 1 179 ? 3.841 -15.887 -0.822 1.00 73.12 179 ASN A N 1
ATOM 1449 C CA . ASN A 1 179 ? 3.806 -17.340 -0.684 1.00 73.12 179 ASN A CA 1
ATOM 1450 C C . ASN A 1 179 ? 4.039 -18.078 -2.014 1.00 73.12 179 ASN A C 1
ATOM 1452 O O . ASN A 1 179 ? 4.326 -19.270 -1.976 1.00 73.12 179 ASN A O 1
ATOM 1456 N N . ASP A 1 180 ? 3.931 -17.407 -3.167 1.00 76.12 180 ASP A N 1
ATOM 1457 C CA . ASP A 1 180 ? 4.022 -18.067 -4.475 1.00 76.12 180 ASP A CA 1
ATOM 1458 C C . ASP A 1 180 ? 5.444 -18.006 -5.054 1.00 76.12 180 ASP A C 1
ATOM 1460 O O . ASP A 1 180 ? 5.953 -19.004 -5.556 1.00 76.12 180 ASP A O 1
ATOM 1464 N N . HIS A 1 181 ? 6.078 -16.828 -5.009 1.00 76.12 181 HIS A N 1
ATOM 1465 C CA . HIS A 1 181 ? 7.393 -16.595 -5.633 1.00 76.12 181 HIS A CA 1
ATOM 1466 C C . HIS A 1 181 ? 8.485 -16.252 -4.615 1.00 76.12 181 HIS A C 1
ATOM 1468 O O . HIS A 1 181 ? 9.652 -16.137 -4.985 1.00 76.12 181 HIS A O 1
ATOM 1474 N N . HIS A 1 182 ? 8.116 -16.069 -3.342 1.00 77.25 182 HIS A N 1
ATOM 1475 C CA . HIS A 1 182 ? 9.014 -15.816 -2.210 1.00 77.25 182 HIS A CA 1
ATOM 1476 C C . HIS A 1 182 ? 9.935 -14.594 -2.336 1.00 77.25 182 HIS A C 1
ATOM 1478 O O . HIS A 1 182 ? 10.833 -14.438 -1.515 1.00 77.25 182 HIS A O 1
ATOM 1484 N N . ILE A 1 183 ? 9.724 -13.705 -3.317 1.00 77.25 183 ILE A N 1
ATOM 1485 C CA . ILE A 1 183 ? 10.524 -12.479 -3.502 1.00 77.25 183 ILE A CA 1
ATOM 1486 C C . ILE A 1 183 ? 10.280 -11.501 -2.346 1.00 77.25 183 ILE A C 1
ATOM 1488 O O . ILE A 1 183 ? 11.215 -10.870 -1.843 1.00 77.25 183 ILE A O 1
ATOM 1492 N N . TYR A 1 184 ? 9.022 -11.392 -1.918 1.00 77.12 184 TYR A N 1
ATOM 1493 C CA . TYR A 1 184 ? 8.615 -10.562 -0.791 1.00 77.12 184 TYR A CA 1
ATOM 1494 C C . TYR A 1 184 ? 8.688 -11.390 0.490 1.00 77.12 184 TYR A C 1
ATOM 1496 O O . TYR A 1 184 ? 7.925 -12.335 0.670 1.00 77.12 184 TYR A O 1
ATOM 1504 N N . ASP A 1 185 ? 9.637 -11.044 1.350 1.00 77.62 185 ASP A N 1
ATOM 1505 C CA . ASP A 1 185 ? 9.892 -11.714 2.626 1.00 77.62 185 ASP A CA 1
ATOM 1506 C C . ASP A 1 185 ? 10.346 -10.650 3.624 1.00 77.62 185 ASP A C 1
ATOM 1508 O O . ASP A 1 185 ? 11.528 -10.525 3.963 1.00 77.62 185 ASP A O 1
ATOM 1512 N N . SER A 1 186 ? 9.416 -9.760 3.979 1.00 79.19 186 SER A N 1
ATOM 1513 C CA . SER A 1 186 ? 9.765 -8.670 4.876 1.00 79.19 186 SER A CA 1
ATOM 1514 C C . SER A 1 186 ? 9.955 -9.199 6.290 1.00 79.19 186 SER A C 1
ATOM 1516 O O . SER A 1 186 ? 9.068 -9.813 6.880 1.00 79.19 186 SER A O 1
ATOM 1518 N N . LYS A 1 187 ? 11.125 -8.896 6.853 1.00 82.69 187 LYS A N 1
ATOM 1519 C CA . LYS A 1 187 ? 11.481 -9.209 8.245 1.00 82.69 187 LYS A CA 1
ATOM 1520 C C . LYS A 1 187 ? 10.943 -8.173 9.228 1.00 82.69 187 LYS A C 1
ATOM 1522 O O . LYS A 1 187 ? 11.139 -8.305 10.434 1.00 82.69 187 LYS A O 1
ATOM 1527 N N . GLU A 1 188 ? 10.309 -7.126 8.712 1.00 82.88 188 GLU A N 1
ATOM 1528 C CA . GLU A 1 188 ? 9.801 -5.996 9.470 1.00 82.88 188 GLU A CA 1
ATOM 1529 C C . GLU A 1 188 ? 8.281 -5.914 9.304 1.00 82.88 188 GLU A C 1
ATOM 1531 O O . GLU A 1 188 ? 7.722 -6.216 8.252 1.00 82.88 188 GLU A O 1
ATOM 1536 N N . THR A 1 189 ? 7.592 -5.493 10.360 1.00 86.00 189 THR A N 1
ATOM 1537 C CA . THR A 1 189 ? 6.182 -5.103 10.258 1.00 86.00 189 THR A CA 1
ATOM 1538 C C . THR A 1 189 ? 6.115 -3.645 9.822 1.00 86.00 189 THR A C 1
ATOM 1540 O O . THR A 1 189 ? 6.794 -2.796 10.404 1.00 86.00 189 THR A O 1
ATOM 1543 N N . LEU A 1 190 ? 5.298 -3.355 8.811 1.00 90.56 190 LEU A N 1
ATOM 1544 C CA . LEU A 1 190 ? 5.069 -2.000 8.314 1.00 90.56 190 LEU A CA 1
ATOM 1545 C C . LEU A 1 190 ? 3.717 -1.468 8.794 1.00 90.56 190 LEU A C 1
ATOM 1547 O O . LEU A 1 190 ? 2.838 -2.233 9.179 1.00 90.56 190 LEU A O 1
ATOM 1551 N N . THR A 1 191 ? 3.519 -0.158 8.713 1.00 91.25 191 THR A N 1
ATOM 1552 C CA . THR A 1 191 ? 2.205 0.492 8.830 1.00 91.25 191 THR A CA 1
ATOM 1553 C C . THR A 1 191 ? 1.856 1.249 7.548 1.00 91.25 191 THR A C 1
ATOM 1555 O O . THR A 1 191 ? 2.696 1.435 6.665 1.00 91.25 191 THR A O 1
ATOM 1558 N N . PHE A 1 192 ? 0.613 1.719 7.408 1.00 89.56 192 PHE A N 1
ATOM 1559 C CA . PHE A 1 192 ? 0.273 2.622 6.299 1.00 89.56 192 PHE A CA 1
ATOM 1560 C C . PHE A 1 192 ? 0.865 4.013 6.509 1.00 89.56 192 PHE A C 1
ATOM 1562 O O . PHE A 1 192 ? 1.481 4.577 5.608 1.00 89.56 192 PHE A O 1
ATOM 1569 N N . ARG A 1 193 ? 0.713 4.563 7.713 1.00 84.38 193 ARG A N 1
ATOM 1570 C CA . ARG A 1 193 ? 1.212 5.893 8.068 1.00 84.38 193 ARG A CA 1
ATOM 1571 C C . ARG A 1 193 ? 2.105 5.833 9.289 1.00 84.38 193 ARG A C 1
ATOM 1573 O O . ARG A 1 193 ? 1.960 4.961 10.146 1.00 84.38 193 ARG A O 1
ATOM 1580 N N . LYS A 1 194 ? 2.983 6.828 9.399 1.00 83.44 194 LYS A N 1
ATOM 1581 C CA . LYS A 1 194 ? 3.763 7.039 10.610 1.00 83.44 194 LYS A CA 1
ATOM 1582 C C . LYS A 1 194 ? 2.839 7.206 11.811 1.00 83.44 194 LYS A C 1
ATOM 1584 O O . LYS A 1 194 ? 1.971 8.083 11.827 1.00 83.44 194 LYS A O 1
ATOM 1589 N N . SER A 1 195 ? 3.084 6.406 12.837 1.00 78.31 195 SER A N 1
ATOM 1590 C CA . SER A 1 195 ? 2.464 6.576 14.139 1.00 78.31 195 SER A CA 1
ATOM 1591 C C . SER A 1 195 ? 3.492 7.060 15.154 1.00 78.31 195 SER A C 1
ATOM 1593 O O . SER A 1 195 ? 4.685 6.818 15.019 1.00 78.31 195 SER A O 1
ATOM 1595 N N . LYS A 1 196 ? 3.030 7.768 16.189 1.00 73.12 196 LYS A N 1
ATOM 1596 C CA . LYS A 1 196 ? 3.836 8.005 17.399 1.00 73.12 196 LYS A CA 1
ATOM 1597 C C . LYS A 1 196 ? 3.773 6.814 18.363 1.00 73.12 196 LYS A C 1
ATOM 1599 O O . LYS A 1 196 ? 4.508 6.792 19.341 1.00 73.12 196 LYS A O 1
ATOM 1604 N N . SER A 1 197 ? 2.847 5.878 18.132 1.00 66.56 197 SER A N 1
ATOM 1605 C CA . SER A 1 197 ? 2.553 4.749 19.023 1.00 66.56 197 SER A CA 1
ATOM 1606 C C . SER A 1 197 ? 3.399 3.500 18.753 1.00 66.56 197 SER A C 1
ATOM 1608 O O . SER A 1 197 ? 3.312 2.538 19.520 1.00 66.56 197 SER A O 1
ATOM 1610 N N . ASN A 1 198 ? 4.174 3.494 17.668 1.00 69.31 198 ASN A N 1
ATOM 1611 C CA . ASN A 1 198 ? 5.141 2.462 17.317 1.00 69.31 198 ASN A CA 1
ATOM 1612 C C . ASN A 1 198 ? 6.263 3.083 16.465 1.00 69.31 198 ASN A C 1
ATOM 1614 O O . ASN A 1 198 ? 6.053 4.096 15.803 1.00 69.31 198 ASN A O 1
ATOM 1618 N N . ASP A 1 199 ? 7.444 2.466 16.488 1.00 75.56 199 ASP A N 1
ATOM 1619 C CA . ASP A 1 199 ? 8.591 2.862 15.658 1.00 75.56 199 ASP A CA 1
ATOM 1620 C C . ASP A 1 199 ? 8.618 2.103 14.320 1.00 75.56 199 ASP A C 1
ATOM 1622 O O . ASP A 1 199 ? 9.667 1.957 13.689 1.00 75.56 199 ASP A O 1
ATOM 1626 N N . TYR A 1 200 ? 7.467 1.584 13.882 1.00 86.19 200 TYR A N 1
ATOM 1627 C CA . TYR A 1 200 ? 7.384 0.853 12.626 1.00 86.19 200 TYR A CA 1
ATOM 1628 C C . TYR A 1 200 ? 7.603 1.786 11.439 1.00 86.19 200 TYR A C 1
ATOM 1630 O O . TYR A 1 200 ? 7.207 2.957 11.421 1.00 86.19 200 TYR A O 1
ATOM 1638 N N . ARG A 1 201 ? 8.249 1.234 10.415 1.00 89.19 201 ARG A N 1
ATOM 1639 C CA . ARG A 1 201 ? 8.343 1.872 9.107 1.00 89.19 201 ARG A CA 1
ATOM 1640 C C . ARG A 1 201 ? 6.973 1.881 8.448 1.00 89.19 201 ARG A C 1
ATOM 1642 O O . ARG A 1 201 ? 6.130 1.042 8.754 1.00 89.19 201 ARG A O 1
ATOM 1649 N N . PHE A 1 202 ? 6.759 2.801 7.518 1.00 89.88 202 PHE A N 1
ATOM 1650 C CA . PHE A 1 202 ? 5.464 2.942 6.861 1.00 89.88 202 PHE A CA 1
ATOM 1651 C C . PHE A 1 202 ? 5.578 2.910 5.338 1.00 89.88 202 PHE A C 1
ATOM 1653 O O . PHE A 1 202 ? 6.546 3.407 4.762 1.00 89.88 202 PHE A O 1
ATOM 1660 N N . ILE A 1 203 ? 4.585 2.298 4.691 1.00 90.94 203 ILE A N 1
ATOM 1661 C CA . ILE A 1 203 ? 4.635 1.946 3.267 1.00 90.94 203 ILE A CA 1
ATOM 1662 C C . ILE A 1 203 ? 4.200 3.087 2.338 1.00 90.94 203 ILE A C 1
ATOM 1664 O O . ILE A 1 203 ? 4.578 3.098 1.166 1.00 90.94 203 ILE A O 1
ATOM 1668 N N . LEU A 1 204 ? 3.411 4.049 2.836 1.00 89.94 204 LEU A N 1
ATOM 1669 C CA . LEU A 1 204 ? 2.965 5.219 2.071 1.00 89.94 204 LEU A CA 1
ATOM 1670 C C . LEU A 1 204 ? 4.071 6.286 2.046 1.00 89.94 204 LEU A C 1
ATOM 1672 O O . LEU A 1 204 ? 3.937 7.359 2.632 1.00 89.94 204 LEU A O 1
ATOM 1676 N N . GLY A 1 205 ? 5.210 5.945 1.442 1.00 87.12 205 GLY A N 1
ATOM 1677 C CA . GLY A 1 205 ? 6.420 6.766 1.455 1.00 87.12 205 GLY A CA 1
ATOM 1678 C C . GLY A 1 205 ? 6.492 7.844 0.376 1.00 87.12 205 GLY A C 1
ATOM 1679 O O . GLY A 1 205 ? 7.535 8.485 0.235 1.00 87.12 205 GLY A O 1
ATOM 1680 N N . LEU A 1 206 ? 5.415 8.058 -0.381 1.00 87.56 206 LEU A N 1
ATOM 1681 C CA . LEU A 1 206 ? 5.272 9.175 -1.309 1.00 87.56 206 LEU A CA 1
ATOM 1682 C C . LEU A 1 206 ? 4.220 10.174 -0.816 1.00 87.56 206 LEU A C 1
ATOM 1684 O O . LEU A 1 206 ? 3.277 9.827 -0.097 1.00 87.56 206 LEU A O 1
ATOM 1688 N N . LYS A 1 207 ? 4.350 11.425 -1.269 1.00 87.69 207 LYS A N 1
ATOM 1689 C CA . LYS A 1 207 ? 3.354 12.478 -1.049 1.00 87.69 207 LYS A CA 1
ATOM 1690 C C . LYS A 1 207 ? 1.965 12.029 -1.508 1.00 87.69 207 LYS A C 1
ATOM 1692 O O . LYS A 1 207 ? 1.811 11.131 -2.331 1.00 87.69 207 LYS A O 1
ATOM 1697 N N . SER A 1 208 ? 0.942 12.677 -0.953 1.00 86.38 208 SER A N 1
ATOM 1698 C CA . SER A 1 208 ? -0.469 12.344 -1.201 1.00 86.38 208 SER A CA 1
ATOM 1699 C C . SER A 1 208 ? -0.876 10.939 -0.736 1.00 86.38 208 SER A C 1
ATOM 1701 O O . SER A 1 208 ? -1.890 10.418 -1.185 1.00 86.38 208 SER A O 1
ATOM 1703 N N . ASN A 1 209 ? -0.151 10.360 0.230 1.00 88.06 209 ASN A N 1
ATOM 1704 C CA . ASN A 1 209 ? -0.409 9.026 0.789 1.00 88.06 209 ASN A CA 1
ATOM 1705 C C . ASN A 1 209 ? -0.315 7.904 -0.248 1.00 88.06 209 ASN A C 1
ATOM 1707 O O . ASN A 1 209 ? -1.123 6.970 -0.252 1.00 88.06 209 ASN A O 1
ATOM 1711 N N . MET A 1 210 ? 0.650 8.025 -1.150 1.00 88.75 210 MET A N 1
ATOM 1712 C CA . MET A 1 210 ? 0.879 7.031 -2.180 1.00 88.75 210 MET A CA 1
ATOM 1713 C C . MET A 1 210 ? 1.937 6.024 -1.741 1.00 88.75 210 MET A C 1
ATOM 1715 O O . MET A 1 210 ? 2.884 6.352 -1.020 1.00 88.75 210 MET A O 1
ATOM 1719 N N . SER A 1 211 ? 1.788 4.799 -2.225 1.00 88.44 211 SER A N 1
ATOM 1720 C CA . SER A 1 211 ? 2.852 3.808 -2.233 1.00 88.44 211 SER A CA 1
ATOM 1721 C C . SER A 1 211 ? 3.030 3.271 -3.636 1.00 88.44 211 SER A C 1
ATOM 1723 O O . SER A 1 211 ? 2.076 3.164 -4.399 1.00 88.44 211 SER A O 1
ATOM 1725 N N . LEU A 1 212 ? 4.266 2.927 -3.959 1.00 79.19 212 LEU A N 1
ATOM 1726 C CA . LEU A 1 212 ? 4.612 2.277 -5.212 1.00 79.19 212 LEU A CA 1
ATOM 1727 C C . LEU A 1 212 ? 4.646 0.749 -5.085 1.00 79.19 212 LEU A C 1
ATOM 1729 O O . LEU A 1 212 ? 4.934 0.055 -6.057 1.00 79.19 212 LEU A O 1
ATOM 1733 N N . TYR A 1 213 ? 4.462 0.215 -3.877 1.00 82.00 213 TYR A N 1
ATOM 1734 C CA . TYR A 1 213 ? 4.813 -1.162 -3.569 1.00 82.00 213 TYR A CA 1
ATOM 1735 C C . TYR A 1 213 ? 3.948 -1.725 -2.416 1.00 82.00 213 TYR A C 1
ATOM 1737 O O . TYR A 1 213 ? 3.683 -0.999 -1.462 1.00 82.00 213 TYR A O 1
ATOM 1745 N N . PRO A 1 214 ? 3.508 -3.003 -2.452 1.00 81.50 214 PRO A N 1
ATOM 1746 C CA . PRO A 1 214 ? 3.665 -3.980 -3.538 1.00 81.50 214 PRO A CA 1
ATOM 1747 C C . PRO A 1 214 ? 2.890 -3.641 -4.803 1.00 81.50 214 PRO A C 1
ATOM 1749 O O . PRO A 1 214 ? 3.250 -4.125 -5.872 1.00 81.50 214 PRO A O 1
ATOM 1752 N N . PHE A 1 215 ? 1.900 -2.766 -4.683 1.00 87.56 215 PHE A N 1
ATOM 1753 C CA . PHE A 1 215 ? 1.162 -2.208 -5.802 1.00 87.56 215 PHE A CA 1
ATOM 1754 C C . PHE A 1 215 ? 1.181 -0.689 -5.711 1.00 87.56 215 PHE A C 1
ATOM 1756 O O . PHE A 1 215 ? 1.185 -0.125 -4.613 1.00 87.56 215 PHE A O 1
ATOM 1763 N N . ASN A 1 216 ? 1.159 -0.036 -6.865 1.00 86.12 216 ASN A N 1
ATOM 1764 C CA . ASN A 1 216 ? 0.926 1.386 -6.971 1.00 86.12 216 ASN A CA 1
ATOM 1765 C C . ASN A 1 216 ? 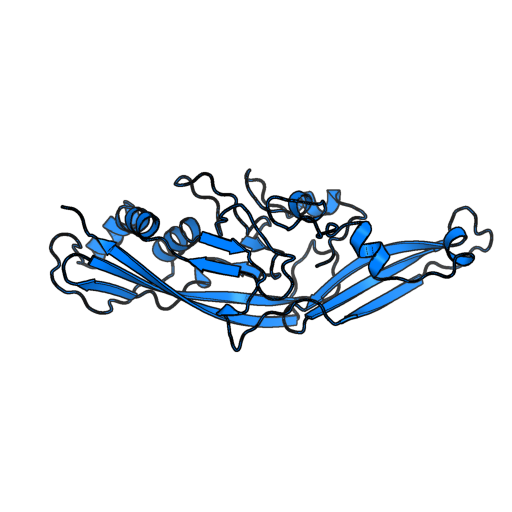-0.489 1.692 -6.462 1.00 86.12 216 ASN A C 1
ATOM 1767 O O . ASN A 1 216 ? -1.490 1.298 -7.071 1.00 86.12 216 ASN A O 1
ATOM 1771 N N . THR A 1 217 ? -0.560 2.361 -5.314 1.00 90.12 217 THR A N 1
ATOM 1772 C CA . THR A 1 217 ? -1.798 2.613 -4.580 1.00 90.12 217 THR A CA 1
ATOM 1773 C C . THR A 1 217 ? -1.760 3.956 -3.860 1.00 90.12 217 THR A C 1
ATOM 1775 O O . THR A 1 217 ? -0.705 4.555 -3.652 1.00 90.12 217 THR A O 1
ATOM 1778 N N . MET A 1 218 ? -2.937 4.432 -3.466 1.00 91.38 218 MET A N 1
ATOM 1779 C CA . MET A 1 218 ? -3.125 5.627 -2.658 1.00 91.38 218 MET A CA 1
ATOM 1780 C C . MET A 1 218 ? -4.149 5.315 -1.574 1.00 91.38 218 MET A C 1
ATOM 1782 O O . MET A 1 218 ? -5.304 5.032 -1.883 1.00 91.38 218 MET A O 1
ATOM 1786 N N . ILE A 1 219 ? -3.735 5.380 -0.311 1.00 92.19 219 ILE A N 1
ATOM 1787 C CA . ILE A 1 219 ? -4.588 4.997 0.819 1.00 92.19 219 ILE A CA 1
ATOM 1788 C C . ILE A 1 219 ? -4.750 6.185 1.756 1.00 92.19 219 ILE A C 1
ATOM 1790 O O . ILE A 1 219 ? -3.782 6.779 2.227 1.00 92.19 219 ILE A O 1
ATOM 1794 N N . ASN A 1 220 ? -5.993 6.551 2.033 1.00 91.75 220 ASN A N 1
ATOM 1795 C CA . ASN A 1 220 ? -6.334 7.636 2.945 1.00 91.75 220 ASN A CA 1
ATOM 1796 C C . ASN A 1 220 ? -7.586 7.262 3.745 1.00 91.75 220 ASN A C 1
ATOM 1798 O O . ASN A 1 220 ? -8.042 6.127 3.682 1.00 91.75 220 ASN A O 1
ATOM 1802 N N . ASN A 1 221 ? -8.124 8.182 4.545 1.00 90.25 221 ASN A N 1
ATOM 1803 C CA . ASN A 1 221 ? -9.245 7.865 5.433 1.00 90.25 221 ASN A CA 1
ATOM 1804 C C . ASN A 1 221 ? -10.486 7.381 4.654 1.00 90.25 221 ASN A C 1
ATOM 1806 O O . ASN A 1 221 ? -11.208 6.533 5.160 1.00 90.25 221 ASN A O 1
ATOM 1810 N N . ASN A 1 222 ? -10.669 7.830 3.406 1.00 90.12 222 ASN A N 1
ATOM 1811 C CA . ASN A 1 222 ? -11.750 7.391 2.516 1.00 90.12 222 ASN A CA 1
ATOM 1812 C C . ASN A 1 222 ? -11.510 5.985 1.937 1.00 90.12 222 ASN A C 1
ATOM 1814 O O . ASN A 1 222 ? -12.329 5.477 1.184 1.00 90.12 222 ASN A O 1
ATOM 1818 N N . SER A 1 223 ? -10.359 5.373 2.220 1.00 93.62 223 SER A N 1
ATOM 1819 C CA . SER A 1 223 ? -10.093 3.967 1.920 1.00 93.62 223 SER A CA 1
ATOM 1820 C C . SER A 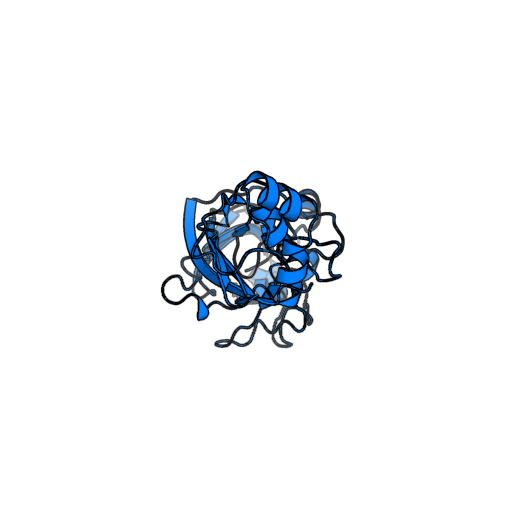1 223 ? -10.665 3.039 2.988 1.00 93.62 223 SER A C 1
ATOM 1822 O O . SER A 1 223 ? -10.551 1.832 2.833 1.00 93.62 223 SER A O 1
ATOM 1824 N N . ILE A 1 224 ? -11.220 3.558 4.083 1.00 95.50 224 ILE A N 1
ATOM 1825 C CA . ILE A 1 224 ? -11.881 2.751 5.107 1.00 95.50 224 ILE A CA 1
ATOM 1826 C C . ILE A 1 224 ? -13.378 2.982 4.973 1.00 95.50 224 ILE A C 1
ATOM 1828 O O . ILE A 1 224 ? -13.812 4.126 5.004 1.00 95.50 224 ILE A O 1
ATOM 1832 N N . ASP A 1 225 ? -14.149 1.907 4.878 1.00 94.62 225 ASP A N 1
ATOM 1833 C CA . ASP A 1 225 ? -15.606 1.942 4.801 1.00 94.62 225 ASP A CA 1
ATOM 1834 C C . ASP A 1 225 ? -16.220 0.953 5.794 1.00 94.62 225 ASP A C 1
ATOM 1836 O O . ASP A 1 225 ? -15.539 0.072 6.327 1.00 94.62 225 ASP A O 1
ATOM 1840 N N . ASN A 1 226 ? -17.527 1.092 6.028 1.00 94.88 226 ASN A N 1
ATOM 1841 C CA . ASN A 1 226 ? -18.328 0.135 6.794 1.00 94.88 226 ASN A CA 1
ATOM 1842 C C . ASN A 1 226 ? -17.735 -0.176 8.179 1.00 94.88 226 ASN A C 1
ATOM 1844 O O . ASN A 1 226 ? -17.620 -1.338 8.563 1.00 94.88 226 ASN A O 1
ATOM 1848 N N . ILE A 1 227 ? -17.335 0.862 8.924 1.00 96.19 227 ILE A N 1
ATOM 1849 C CA . ILE A 1 227 ? -16.829 0.687 10.287 1.00 96.19 227 ILE A CA 1
ATOM 1850 C C . ILE A 1 227 ? -17.991 0.283 11.192 1.00 96.19 227 ILE A C 1
ATOM 1852 O O . ILE A 1 227 ? -18.941 1.044 11.370 1.00 96.19 227 ILE A O 1
ATOM 1856 N N . LEU A 1 228 ? -17.891 -0.896 11.792 1.00 96.81 228 LEU A N 1
ATOM 1857 C CA . LEU A 1 228 ? -18.858 -1.455 12.723 1.00 96.81 228 LEU A CA 1
ATOM 1858 C C . LEU A 1 228 ? -18.189 -1.706 14.072 1.00 96.81 228 LEU A C 1
ATOM 1860 O O . LEU A 1 228 ? -17.144 -2.356 14.168 1.00 96.81 228 LEU A O 1
ATOM 1864 N N . LEU A 1 229 ? -18.823 -1.207 15.127 1.00 95.81 229 LEU A N 1
ATOM 1865 C CA . LEU A 1 229 ? -18.454 -1.498 16.503 1.00 95.81 229 LEU A CA 1
ATOM 1866 C C . LEU A 1 2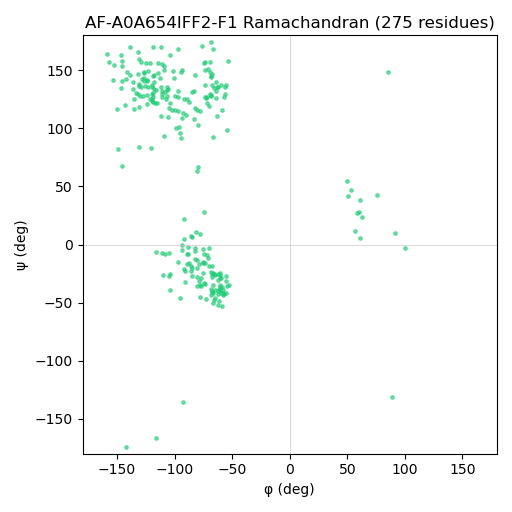29 ? -19.385 -2.547 17.091 1.00 95.81 229 LEU A C 1
ATOM 1868 O O . LEU A 1 229 ? -20.597 -2.505 16.891 1.00 95.81 229 LEU A O 1
ATOM 1872 N N . SER A 1 230 ? -18.843 -3.432 17.915 1.00 96.19 230 SER A N 1
ATOM 1873 C CA . SER A 1 230 ? -19.664 -4.232 18.818 1.00 96.19 230 SER A CA 1
ATOM 1874 C C . SER A 1 230 ? -18.999 -4.408 20.174 1.00 96.19 230 SER A C 1
ATOM 1876 O O . SER A 1 230 ? -17.775 -4.443 20.300 1.00 96.19 230 SER A O 1
ATOM 1878 N N . ILE A 1 231 ? -19.827 -4.500 21.208 1.00 95.06 231 ILE A N 1
ATOM 1879 C CA . ILE A 1 231 ? -19.429 -4.798 22.575 1.00 95.06 231 ILE A CA 1
ATOM 1880 C C . ILE A 1 231 ? -20.224 -6.012 23.012 1.00 95.06 231 ILE A C 1
ATOM 1882 O O . ILE A 1 231 ? -21.449 -5.979 23.035 1.00 95.06 231 ILE A O 1
ATOM 1886 N N . LYS A 1 232 ? -19.528 -7.081 23.378 1.00 94.12 232 LYS A N 1
ATOM 1887 C CA . LYS A 1 232 ? -20.157 -8.279 23.928 1.00 94.12 232 LYS A CA 1
ATOM 1888 C C . LYS A 1 232 ? -19.228 -8.912 24.941 1.00 94.12 232 LYS A C 1
ATOM 1890 O O . LYS A 1 232 ? -18.029 -9.011 24.692 1.00 94.12 232 LYS A O 1
ATOM 1895 N N . ASP A 1 233 ? -19.764 -9.304 26.094 1.00 90.12 233 ASP A N 1
ATOM 1896 C CA . ASP A 1 233 ? -19.000 -9.977 27.152 1.00 90.12 233 ASP A CA 1
ATOM 1897 C C . ASP A 1 233 ? -17.706 -9.224 27.525 1.00 90.12 233 ASP A C 1
ATOM 1899 O O . ASP A 1 233 ? -16.637 -9.816 27.677 1.00 90.12 233 ASP A O 1
ATOM 1903 N N . LYS A 1 234 ? -17.796 -7.887 27.618 1.00 89.44 234 LYS A N 1
ATOM 1904 C CA . LYS A 1 234 ? -16.663 -6.976 27.892 1.00 89.44 234 LYS A CA 1
ATOM 1905 C C . LYS A 1 234 ? -15.514 -7.058 26.879 1.00 89.44 234 LYS A C 1
ATOM 1907 O O . LYS A 1 234 ? -14.373 -6.720 27.190 1.00 89.44 234 LYS A O 1
ATOM 1912 N N . LYS A 1 235 ? -15.818 -7.448 25.645 1.00 94.12 235 LYS A N 1
ATOM 1913 C CA . LYS A 1 235 ? -14.910 -7.362 24.502 1.00 94.12 235 LYS A CA 1
ATOM 1914 C C . LYS A 1 235 ? -15.420 -6.317 23.529 1.00 94.12 235 LYS A C 1
ATOM 1916 O O . LYS A 1 235 ? -16.583 -6.365 23.141 1.00 94.12 235 LYS A O 1
ATOM 1921 N N . PHE A 1 236 ? -14.538 -5.408 23.137 1.00 95.75 236 PHE A N 1
ATOM 1922 C CA . PHE A 1 236 ? -14.774 -4.458 22.062 1.00 95.75 236 PHE A CA 1
ATOM 1923 C C . PHE A 1 236 ? -14.267 -5.069 20.758 1.00 95.75 236 PHE A C 1
ATOM 1925 O O . PHE A 1 236 ? -13.101 -5.463 20.675 1.00 95.75 236 PHE A O 1
ATOM 1932 N N . THR A 1 237 ? -15.124 -5.137 19.750 1.00 97.56 237 THR A N 1
ATOM 1933 C CA . THR A 1 237 ? -14.782 -5.597 18.406 1.00 97.56 237 THR A CA 1
ATOM 1934 C C . THR A 1 237 ? -14.970 -4.456 17.422 1.00 97.56 237 THR A C 1
ATOM 1936 O O . THR A 1 237 ? -15.992 -3.771 17.441 1.00 97.56 237 THR A O 1
ATOM 1939 N N . LEU A 1 238 ? -13.969 -4.275 16.569 1.00 97.62 238 LEU A N 1
ATOM 1940 C CA . LEU A 1 238 ? -13.968 -3.345 15.454 1.00 97.62 238 LEU A CA 1
ATOM 1941 C C . LEU A 1 238 ? -13.890 -4.154 14.162 1.00 97.62 238 LEU A C 1
ATOM 1943 O O . LEU A 1 238 ? -12.938 -4.913 13.960 1.00 97.62 238 LEU A O 1
ATOM 1947 N N . GLU A 1 239 ? -14.878 -3.972 13.301 1.00 97.81 2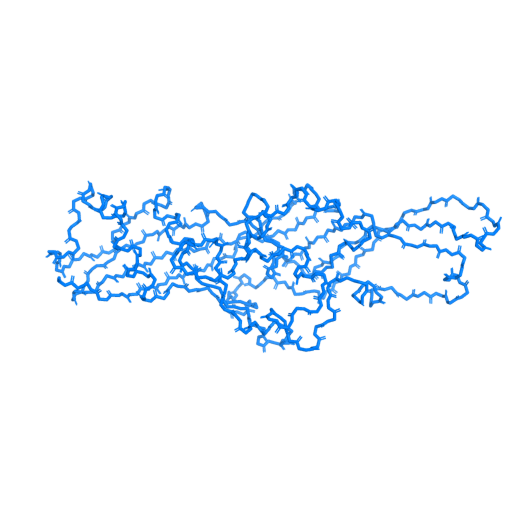39 GLU A N 1
ATOM 1948 C CA . GLU A 1 239 ? -14.915 -4.517 11.949 1.00 97.81 239 GLU A CA 1
ATOM 1949 C C . GLU A 1 239 ? -14.960 -3.363 10.946 1.00 97.81 239 GLU A C 1
ATOM 1951 O O . GLU A 1 239 ? -15.609 -2.354 11.203 1.00 97.81 239 GLU A O 1
ATOM 1956 N N . PHE A 1 240 ? -14.242 -3.473 9.832 1.00 97.25 240 PHE A N 1
ATOM 1957 C CA . PHE A 1 240 ? -14.294 -2.492 8.748 1.00 97.25 240 PHE A CA 1
ATOM 1958 C C . PHE A 1 240 ? -13.806 -3.087 7.426 1.00 97.25 240 PHE A C 1
ATOM 1960 O O . PHE A 1 240 ? -13.134 -4.126 7.387 1.00 97.25 240 PHE A O 1
ATOM 1967 N N . GLU A 1 241 ? -14.117 -2.397 6.334 1.00 97.00 241 GLU A N 1
ATOM 1968 C CA . GLU A 1 241 ? -13.584 -2.679 5.007 1.00 97.00 241 GLU A CA 1
ATOM 1969 C C . GLU A 1 241 ? -12.442 -1.714 4.686 1.00 97.00 241 GLU A C 1
ATOM 1971 O O . GLU A 1 241 ? -12.590 -0.498 4.773 1.00 97.00 241 GLU A O 1
ATOM 1976 N N . LEU A 1 242 ? -11.292 -2.254 4.291 1.00 96.50 242 LEU A N 1
ATOM 1977 C CA . LEU A 1 242 ? -10.194 -1.497 3.708 1.00 96.50 242 LEU A CA 1
ATOM 1978 C C . LEU A 1 242 ? -10.228 -1.655 2.183 1.00 96.50 242 LEU A C 1
ATOM 1980 O O . LEU A 1 242 ? -10.015 -2.742 1.643 1.00 96.50 242 LEU A O 1
ATOM 1984 N N . ASN A 1 243 ? -10.464 -0.544 1.501 1.00 96.00 243 ASN A N 1
ATOM 1985 C CA . ASN A 1 243 ? -10.531 -0.397 0.057 1.00 96.00 243 ASN A CA 1
ATOM 1986 C C . ASN A 1 243 ? -9.198 0.138 -0.475 1.00 96.00 243 ASN A C 1
ATOM 1988 O O . ASN A 1 243 ? -8.920 1.337 -0.423 1.00 96.00 243 ASN A O 1
ATOM 1992 N N . ILE A 1 244 ? -8.370 -0.761 -1.004 1.00 95.06 244 ILE A N 1
ATOM 1993 C CA . ILE A 1 244 ? -7.061 -0.438 -1.577 1.00 95.06 244 ILE A CA 1
ATOM 1994 C C . ILE A 1 244 ? -7.231 -0.215 -3.086 1.00 95.06 244 ILE A C 1
ATOM 1996 O O . ILE A 1 244 ? -7.465 -1.182 -3.819 1.00 95.06 244 ILE A O 1
ATOM 2000 N N . PRO A 1 245 ? -7.127 1.029 -3.590 1.00 93.88 245 PRO A N 1
ATOM 2001 C CA . PRO A 1 245 ? -7.171 1.270 -5.023 1.00 93.88 245 PRO A CA 1
ATOM 2002 C C . PRO A 1 245 ? -5.861 0.814 -5.665 1.00 93.88 245 PRO A C 1
ATOM 2004 O O . PRO A 1 245 ? -4.781 1.221 -5.248 1.00 93.88 245 PRO A O 1
ATOM 2007 N N . VAL A 1 246 ? -5.956 -0.027 -6.686 1.00 92.62 246 VAL A N 1
ATOM 2008 C CA . VAL A 1 246 ? -4.829 -0.488 -7.497 1.00 92.62 246 VAL A CA 1
ATOM 2009 C C . VAL A 1 246 ? -4.962 0.104 -8.889 1.00 92.62 246 VAL A C 1
ATOM 2011 O O . VAL A 1 246 ? -6.047 0.085 -9.486 1.00 92.62 246 VAL A O 1
ATOM 2014 N N . PHE A 1 247 ? -3.863 0.658 -9.390 1.00 90.31 247 PHE A N 1
ATOM 2015 C CA . PHE A 1 247 ? -3.871 1.496 -10.579 1.00 90.31 247 PHE A CA 1
ATOM 2016 C C . PHE A 1 247 ? -3.230 0.824 -11.789 1.00 90.31 247 PHE A C 1
ATOM 2018 O O . PHE A 1 247 ? -2.276 0.056 -11.672 1.00 90.31 247 PHE A O 1
ATOM 2025 N N . ALA A 1 248 ? -3.726 1.210 -12.965 1.00 90.81 248 ALA A N 1
ATOM 2026 C CA . ALA A 1 248 ? -2.939 1.191 -14.183 1.00 90.81 248 ALA A CA 1
ATOM 2027 C C . ALA A 1 248 ? -2.654 2.630 -14.633 1.00 90.81 248 ALA A C 1
ATOM 2029 O O . ALA A 1 248 ? -3.572 3.454 -14.752 1.00 90.81 248 ALA A O 1
ATOM 2030 N N . THR A 1 249 ? -1.380 2.941 -14.854 1.00 88.69 249 THR A N 1
ATOM 2031 C CA . THR A 1 249 ? -0.893 4.284 -15.175 1.00 88.69 249 THR A CA 1
ATOM 2032 C C . THR A 1 249 ? -0.360 4.348 -16.595 1.00 88.69 249 THR A C 1
ATOM 2034 O O . THR A 1 249 ? 0.258 3.406 -17.101 1.00 88.69 249 THR A O 1
ATOM 2037 N N . ALA A 1 250 ? -0.597 5.485 -17.248 1.00 88.69 250 ALA A N 1
ATOM 2038 C CA . ALA A 1 250 ? 0.025 5.773 -18.532 1.00 88.69 250 ALA A CA 1
ATOM 2039 C C . ALA A 1 250 ? 1.544 5.939 -18.359 1.00 88.69 250 ALA A C 1
ATOM 2041 O O . ALA A 1 250 ? 2.046 6.050 -17.237 1.00 88.69 250 ALA A O 1
ATOM 2042 N N . LEU A 1 251 ? 2.273 5.966 -19.476 1.00 89.12 251 LEU A N 1
ATOM 2043 C CA . LEU A 1 251 ? 3.689 6.319 -19.477 1.00 89.12 251 LEU A CA 1
ATOM 2044 C C . LEU A 1 251 ? 3.860 7.729 -18.898 1.00 89.12 251 LEU A C 1
ATOM 2046 O O . LEU A 1 251 ? 3.403 8.706 -19.490 1.00 89.12 251 LEU A O 1
ATOM 2050 N N . SER A 1 252 ? 4.535 7.831 -17.758 1.00 85.12 252 SER A N 1
ATOM 2051 C CA . SER A 1 252 ? 4.911 9.105 -17.153 1.00 85.12 252 SER A CA 1
ATOM 2052 C C . SER A 1 252 ? 6.330 9.046 -16.602 1.00 85.12 252 SER A C 1
ATOM 2054 O O . SER A 1 252 ? 6.984 8.004 -16.581 1.00 85.12 252 SER A O 1
ATOM 2056 N N . ASP A 1 253 ? 6.853 10.200 -16.216 1.00 78.88 253 ASP A N 1
ATOM 2057 C CA . ASP A 1 253 ? 8.119 10.314 -15.490 1.00 78.88 253 ASP A CA 1
ATOM 2058 C C . ASP A 1 253 ? 7.968 9.962 -13.995 1.00 78.88 253 ASP A C 1
ATOM 2060 O O . ASP A 1 253 ? 8.885 10.201 -13.220 1.00 78.88 253 ASP A O 1
ATOM 2064 N N . LEU A 1 254 ? 6.803 9.440 -13.583 1.00 74.75 254 LEU A N 1
ATOM 2065 C CA . LEU A 1 254 ? 6.416 9.113 -12.207 1.00 74.75 254 LEU A CA 1
ATOM 2066 C C . LEU A 1 254 ? 6.398 10.303 -11.231 1.00 74.75 254 LEU A C 1
ATOM 2068 O O . LEU A 1 254 ? 6.143 10.100 -10.045 1.00 74.75 254 LEU A O 1
ATOM 2072 N N . THR A 1 255 ? 6.617 11.537 -11.702 1.00 75.06 255 THR A N 1
ATOM 2073 C CA . THR A 1 255 ? 6.502 12.754 -10.874 1.00 75.06 255 THR A CA 1
ATOM 2074 C C . THR A 1 255 ? 5.074 13.280 -10.802 1.00 75.06 255 THR A C 1
ATOM 2076 O O . THR A 1 255 ? 4.709 13.994 -9.867 1.00 75.06 255 THR A O 1
ATOM 2079 N N . SER A 1 256 ? 4.248 12.873 -11.762 1.00 70.38 256 SER A N 1
ATOM 2080 C CA . SER A 1 256 ? 2.816 13.133 -11.803 1.00 70.38 256 SER A CA 1
ATOM 2081 C C . SER A 1 256 ? 2.039 11.819 -11.797 1.00 70.38 256 SER A C 1
ATOM 2083 O O . SER A 1 256 ? 2.392 10.849 -12.475 1.00 70.38 256 SER A O 1
ATOM 2085 N N . PHE A 1 257 ? 0.966 11.787 -11.008 1.00 70.12 257 PHE A N 1
ATOM 2086 C CA . PHE A 1 257 ? 0.097 10.625 -10.903 1.00 70.12 257 PHE A CA 1
ATOM 2087 C C . PHE A 1 257 ? -1.120 10.796 -11.809 1.00 70.12 257 PHE A C 1
ATOM 2089 O O . PHE A 1 257 ? -1.952 11.676 -11.591 1.00 70.12 257 PHE A O 1
ATOM 2096 N N . THR A 1 258 ? -1.229 9.933 -12.818 1.00 78.69 258 THR A N 1
ATOM 2097 C CA . THR A 1 258 ? -2.437 9.785 -13.634 1.00 78.69 258 THR A CA 1
ATOM 2098 C C . THR A 1 258 ? -2.731 8.301 -13.825 1.00 78.69 258 THR A C 1
ATOM 2100 O O . THR A 1 258 ? -1.875 7.532 -14.269 1.00 78.69 258 THR A O 1
ATOM 2103 N N . SER A 1 259 ? -3.944 7.883 -13.462 1.00 84.50 259 SER A N 1
ATOM 2104 C CA . SER A 1 259 ? -4.440 6.534 -13.722 1.00 84.50 259 SER A CA 1
ATOM 2105 C C . SER A 1 259 ? -5.483 6.584 -14.834 1.00 84.50 259 SER A C 1
ATOM 2107 O O . SER A 1 259 ? -6.351 7.455 -14.850 1.00 84.50 259 SER A O 1
ATOM 2109 N N . TYR A 1 260 ? -5.392 5.656 -15.785 1.00 88.19 260 TYR A N 1
ATOM 2110 C CA . TYR A 1 260 ? -6.433 5.473 -16.807 1.00 88.19 260 TYR A CA 1
ATOM 2111 C C . TYR A 1 260 ? -7.403 4.350 -16.427 1.00 88.19 260 TYR A C 1
ATOM 2113 O O . TYR A 1 260 ? -8.480 4.228 -17.005 1.00 88.19 260 TYR A O 1
ATOM 2121 N N . ASN A 1 261 ? -7.022 3.515 -15.458 1.00 90.94 261 ASN A N 1
ATOM 2122 C CA . ASN A 1 261 ? -7.855 2.456 -14.913 1.00 90.94 261 ASN A CA 1
ATOM 2123 C C . ASN A 1 261 ? -7.557 2.291 -13.420 1.00 90.94 261 ASN A C 1
ATOM 2125 O O . ASN A 1 261 ? -6.407 2.386 -12.987 1.00 90.94 261 ASN A O 1
ATOM 2129 N N . THR A 1 262 ? -8.604 2.053 -12.637 1.00 93.62 262 THR A N 1
ATOM 2130 C CA . THR A 1 262 ? -8.523 1.815 -11.194 1.00 93.62 262 THR A CA 1
ATOM 2131 C C . THR A 1 262 ? -9.434 0.649 -10.838 1.00 93.62 262 THR A C 1
ATOM 2133 O O . THR A 1 262 ? -10.592 0.599 -11.263 1.00 93.62 262 THR A O 1
ATOM 2136 N N . LYS A 1 263 ? -8.927 -0.281 -10.032 1.00 95.38 263 LYS A N 1
ATOM 2137 C CA . LYS A 1 263 ? -9.717 -1.350 -9.410 1.00 95.38 263 LYS A CA 1
ATOM 2138 C C . LYS A 1 263 ? -9.548 -1.288 -7.901 1.00 95.38 263 LYS A C 1
ATOM 2140 O O . LYS A 1 263 ? -8.502 -0.878 -7.419 1.00 95.38 263 LYS A O 1
ATOM 2145 N N . ILE A 1 264 ? -10.575 -1.689 -7.161 1.00 96.00 264 ILE A N 1
ATOM 2146 C CA . ILE A 1 264 ? -10.545 -1.675 -5.697 1.00 96.00 264 ILE A CA 1
ATOM 2147 C C . ILE A 1 264 ? -10.362 -3.100 -5.191 1.00 96.00 264 ILE A C 1
ATOM 2149 O O . ILE A 1 264 ? -11.223 -3.952 -5.416 1.00 96.00 264 ILE A O 1
ATOM 2153 N N . LEU A 1 265 ? -9.254 -3.342 -4.496 1.00 95.94 265 LEU A N 1
ATOM 2154 C CA . LEU A 1 265 ? -9.069 -4.531 -3.677 1.00 95.94 265 LEU A CA 1
ATOM 2155 C C . LEU A 1 265 ? -9.736 -4.291 -2.323 1.00 95.94 265 LEU A C 1
ATOM 2157 O O . LEU A 1 265 ? -9.336 -3.389 -1.588 1.00 95.94 265 LEU A O 1
ATOM 2161 N N . LYS A 1 266 ? -10.742 -5.104 -2.002 1.00 96.19 266 LYS A N 1
ATOM 2162 C CA . LYS A 1 266 ? -11.469 -5.019 -0.734 1.00 96.19 266 LYS A CA 1
ATOM 2163 C C . LYS A 1 266 ? -10.922 -6.024 0.268 1.00 96.19 266 LYS A C 1
ATOM 2165 O O . LYS A 1 266 ? -10.866 -7.217 -0.031 1.00 96.19 266 LYS A O 1
ATOM 2170 N N . LEU A 1 267 ? -10.563 -5.550 1.455 1.00 96.31 267 LEU A N 1
ATOM 2171 C CA . LEU A 1 267 ? -10.126 -6.378 2.575 1.00 96.31 267 LEU A CA 1
ATOM 2172 C C . LEU A 1 267 ? -11.062 -6.166 3.758 1.00 96.31 267 LEU A C 1
ATOM 2174 O O . LEU A 1 267 ? -11.217 -5.046 4.231 1.00 96.31 267 LEU A O 1
ATOM 2178 N N . LYS A 1 268 ? -11.657 -7.247 4.259 1.00 96.25 268 LYS A N 1
ATOM 2179 C CA . LYS A 1 268 ? -12.435 -7.211 5.496 1.00 96.25 268 LYS A CA 1
ATOM 2180 C C . LYS A 1 268 ? -11.500 -7.440 6.677 1.00 96.25 268 LYS A C 1
ATOM 2182 O O . LYS A 1 268 ? -10.814 -8.461 6.724 1.00 96.25 268 LYS A O 1
ATOM 2187 N N . ILE A 1 269 ? -11.477 -6.502 7.617 1.00 97.19 269 ILE A N 1
ATOM 2188 C CA . ILE A 1 269 ? -10.599 -6.550 8.786 1.00 97.19 269 ILE A CA 1
ATOM 2189 C C . ILE A 1 269 ? -11.465 -6.575 10.036 1.00 97.19 269 ILE A C 1
ATOM 2191 O O . ILE A 1 269 ? -12.366 -5.758 10.197 1.00 97.19 269 ILE A O 1
ATOM 2195 N N . ILE A 1 270 ? -11.167 -7.521 10.923 1.00 97.56 270 ILE A N 1
ATOM 2196 C CA . ILE A 1 270 ? -11.816 -7.665 12.221 1.00 97.56 270 ILE A CA 1
ATOM 2197 C C . ILE A 1 270 ? -10.752 -7.758 13.308 1.00 97.56 270 ILE A C 1
ATOM 2199 O O . ILE A 1 270 ? -9.748 -8.459 13.163 1.00 97.56 270 ILE A O 1
ATOM 2203 N N . SER A 1 271 ? -10.966 -7.036 14.401 1.00 98.00 271 SER A N 1
ATOM 2204 C CA . SER A 1 271 ? -10.116 -7.105 15.583 1.00 98.00 271 SER A CA 1
ATOM 2205 C C . SER A 1 271 ? -10.959 -6.998 16.840 1.00 98.00 271 SER A C 1
ATOM 2207 O O . SER A 1 271 ? -11.924 -6.240 16.887 1.00 98.00 271 SER A O 1
ATOM 2209 N N . THR A 1 272 ? -10.576 -7.745 17.869 1.00 97.50 272 THR A N 1
ATOM 2210 C CA . THR A 1 272 ? -11.276 -7.785 19.152 1.00 97.50 272 THR A CA 1
ATOM 2211 C C . THR A 1 272 ? -10.275 -7.608 20.279 1.00 97.50 272 THR A C 1
ATOM 2213 O O . THR A 1 272 ? -9.213 -8.231 20.278 1.00 97.50 272 THR A O 1
ATOM 2216 N N . THR A 1 273 ? -10.619 -6.787 21.266 1.00 97.06 273 THR A N 1
ATOM 2217 C CA . THR A 1 273 ? -9.784 -6.521 22.440 1.00 97.06 273 THR A CA 1
ATOM 2218 C C . THR A 1 273 ? -10.642 -6.478 23.713 1.00 97.06 273 THR A C 1
ATOM 2220 O O . THR A 1 273 ? -11.811 -6.082 23.643 1.00 97.06 273 THR A O 1
ATOM 2223 N N . PRO A 1 274 ? -10.137 -6.920 24.878 1.00 94.19 274 PRO A N 1
ATOM 2224 C CA . PRO A 1 274 ? -10.862 -6.777 26.138 1.00 94.19 274 PRO A CA 1
ATOM 2225 C C . PRO A 1 274 ? -10.971 -5.304 26.557 1.00 94.19 274 PRO A C 1
ATOM 2227 O O . PRO A 1 274 ? -10.061 -4.506 26.326 1.00 94.19 274 PRO A O 1
ATOM 2230 N N . ILE A 1 275 ? -12.078 -4.962 27.212 1.00 88.81 275 ILE A N 1
ATOM 2231 C CA . ILE A 1 275 ? -12.301 -3.655 27.836 1.00 88.81 275 ILE A CA 1
ATOM 2232 C C . ILE A 1 275 ? -11.846 -3.772 29.298 1.00 88.81 275 ILE A C 1
ATOM 2234 O O . ILE A 1 275 ? -12.427 -4.539 30.066 1.00 88.81 275 ILE A O 1
ATOM 2238 N N . GLU A 1 276 ? -10.773 -3.072 29.671 1.00 71.88 276 GLU A N 1
ATOM 2239 C CA . GLU A 1 276 ? -10.284 -3.026 31.059 1.00 71.88 276 GLU A CA 1
ATOM 2240 C C . GLU A 1 276 ? -11.073 -1.998 31.884 1.00 71.88 276 GLU A C 1
ATOM 2242 O O . GLU A 1 276 ? -11.514 -0.983 31.345 1.00 71.88 276 GLU A O 1
ATOM 2247 N N . GLN A 1 277 ? -11.269 -2.291 33.176 1.00 53.38 277 GLN A N 1
ATOM 2248 C CA . GLN A 1 277 ? -11.887 -1.379 34.149 1.00 53.38 277 GLN A CA 1
ATOM 2249 C C . GLN A 1 277 ? -10.916 -0.290 34.600 1.00 53.38 277 GLN A C 1
ATOM 2251 O O . GLN A 1 277 ? -9.734 -0.628 34.833 1.00 53.38 277 GLN A O 1
#